Protein AF-A0A1Z4C2Z3-F1 (afdb_monomer_lite)

Foldseek 3Di:
DAAQCVQWDFDDLPPPVDPDGGRAIFRADDDPGLCVLLVVVVAAAAGTFHDDPLATAGEHRDQLLVLVVVLVVVLVVLVPDPDDPVVSVVSNVCSLCVVLVRLLRRLVSHLVSQCCCVVRHPPRDPCSNPPAHEYEHEHEPNDCVCVDPVSVVVSVVCLVCSQVSNVVVDDPVRHPGYDYYYNVVVSVVRD

Sequence (191 aa):
MRPLQDFLEAMDHEFADLPLRLEVLALKVDGEGIKKHCQLHALKSVDYIYPRGDGFPLVEFSDIARQQHRILNDIAGIKASNLAKALRTDLIKARHKAVNQELVAKYKDTLTIISRLNQHCADVPEDLLNGLHHYYVVVAPLHEEIAAPGRRIEIIRFLDNLESKIINSMPEQLFAGVSVVLIHAFAEQHL

pLDDT: mean 93.2, std 5.34, range [63.16, 98.56]

Radius of gyration: 18.09 Å; chains: 1; bounding box: 45×35×48 Å

Structure (mmCIF, N/CA/C/O backbone):
data_AF-A0A1Z4C2Z3-F1
#
_entry.id   AF-A0A1Z4C2Z3-F1
#
loop_
_atom_site.group_PDB
_atom_site.id
_atom_site.type_symbol
_atom_site.label_atom_id
_atom_site.label_alt_id
_atom_site.label_comp_id
_atom_site.label_asym_id
_atom_site.label_entity_id
_atom_site.label_seq_id
_atom_site.pdbx_PDB_ins_code
_atom_site.Cartn_x
_atom_site.Cartn_y
_atom_site.Cartn_z
_atom_site.occupancy
_atom_site.B_iso_or_equiv
_atom_site.auth_seq_id
_atom_site.auth_comp_id
_atom_site.auth_asym_id
_atom_site.auth_atom_id
_atom_site.pdbx_PDB_model_num
ATOM 1 N N . MET A 1 1 ? 11.119 -17.736 -19.818 1.00 81.12 1 MET A N 1
ATOM 2 C CA . MET A 1 1 ? 10.847 -16.635 -18.871 1.00 81.12 1 MET A CA 1
ATOM 3 C C . MET A 1 1 ? 10.349 -15.453 -19.676 1.00 81.12 1 MET A C 1
ATOM 5 O O . MET A 1 1 ? 10.831 -15.270 -20.788 1.00 81.12 1 MET A O 1
ATOM 9 N N . ARG A 1 2 ? 9.347 -14.733 -19.173 1.00 92.31 2 ARG A N 1
ATOM 10 C CA . ARG A 1 2 ? 8.798 -13.542 -19.838 1.00 92.31 2 ARG A CA 1
ATOM 11 C C . ARG A 1 2 ? 9.668 -12.328 -19.470 1.00 92.31 2 ARG A C 1
ATOM 13 O O . ARG A 1 2 ? 10.044 -12.255 -18.301 1.00 92.31 2 ARG A O 1
ATOM 20 N N . PRO A 1 3 ? 10.032 -11.424 -20.391 1.00 95.19 3 PRO A N 1
ATOM 21 C CA . PRO A 1 3 ? 10.724 -10.187 -20.025 1.00 95.19 3 PRO A CA 1
ATOM 22 C C . PRO A 1 3 ? 9.926 -9.377 -18.995 1.00 95.19 3 PRO A C 1
ATOM 24 O O . PRO A 1 3 ? 8.705 -9.268 -19.112 1.00 95.19 3 PRO A O 1
ATOM 27 N N . LEU A 1 4 ? 10.592 -8.799 -17.988 1.00 95.56 4 LEU A N 1
ATOM 28 C CA . LEU A 1 4 ? 9.914 -8.006 -16.949 1.00 95.56 4 LEU A CA 1
ATOM 29 C C . LEU A 1 4 ? 9.162 -6.796 -17.534 1.00 95.56 4 LEU A C 1
ATOM 31 O O . LEU A 1 4 ? 8.076 -6.453 -17.076 1.00 95.56 4 LEU A O 1
ATOM 35 N N . GLN A 1 5 ? 9.709 -6.192 -18.587 1.00 95.38 5 GLN A N 1
ATOM 36 C CA . GLN A 1 5 ? 9.107 -5.062 -19.301 1.00 95.38 5 GLN A CA 1
ATOM 37 C C . GLN A 1 5 ? 7.724 -5.361 -19.898 1.00 95.38 5 GLN A C 1
ATOM 39 O O . GLN A 1 5 ? 6.959 -4.437 -20.147 1.00 95.38 5 GLN A O 1
ATOM 44 N N . ASP A 1 6 ? 7.364 -6.630 -20.102 1.00 96.62 6 ASP A N 1
ATOM 45 C CA . ASP A 1 6 ? 6.056 -6.987 -20.654 1.00 96.62 6 ASP A CA 1
ATOM 46 C C . ASP A 1 6 ? 4.898 -6.713 -19.677 1.00 96.62 6 ASP A C 1
ATOM 48 O O . ASP A 1 6 ? 3.733 -6.853 -20.056 1.00 96.62 6 ASP A O 1
ATOM 52 N N . PHE A 1 7 ? 5.204 -6.394 -18.416 1.00 97.06 7 PHE A N 1
ATOM 53 C CA . PHE A 1 7 ? 4.237 -5.968 -17.402 1.00 97.06 7 PHE A CA 1
ATOM 54 C C . PHE A 1 7 ? 4.123 -4.443 -17.298 1.00 97.06 7 PHE A C 1
ATOM 56 O O . PHE A 1 7 ? 3.428 -3.953 -16.411 1.00 97.06 7 PHE A O 1
ATOM 63 N N . LEU A 1 8 ? 4.828 -3.696 -18.150 1.00 96.88 8 LEU A N 1
ATOM 64 C CA . LEU A 1 8 ? 4.800 -2.242 -18.153 1.00 96.88 8 LEU A CA 1
ATOM 65 C C . LEU A 1 8 ? 3.486 -1.733 -18.760 1.00 96.88 8 LEU A C 1
ATOM 67 O O . LEU A 1 8 ? 3.168 -2.023 -19.913 1.00 96.88 8 LEU A O 1
ATOM 71 N N . GLU A 1 9 ? 2.747 -0.938 -17.998 1.00 96.69 9 GLU A N 1
ATOM 72 C CA . GLU A 1 9 ? 1.522 -0.269 -18.440 1.00 96.69 9 GLU A CA 1
ATOM 73 C C . GLU A 1 9 ? 1.381 1.096 -17.762 1.00 96.69 9 GLU A C 1
ATOM 75 O O . GLU A 1 9 ? 2.095 1.401 -16.807 1.00 96.69 9 GLU A O 1
ATOM 80 N N . ALA A 1 10 ? 0.469 1.932 -18.257 1.00 95.38 10 ALA A N 1
ATOM 81 C CA . ALA A 1 10 ? 0.102 3.157 -17.555 1.00 95.38 10 ALA A CA 1
ATOM 82 C C . ALA A 1 10 ? -0.577 2.801 -16.224 1.00 95.38 10 ALA A C 1
ATOM 84 O O . ALA A 1 10 ? -1.439 1.921 -16.198 1.00 95.38 10 ALA A O 1
ATOM 85 N N . MET A 1 11 ? -0.195 3.475 -15.136 1.00 95.50 11 MET A N 1
ATOM 86 C CA . MET A 1 11 ? -0.794 3.226 -13.825 1.00 95.50 11 MET A CA 1
ATOM 87 C C . MET A 1 11 ? -2.305 3.497 -13.846 1.00 95.50 11 MET A C 1
ATOM 89 O O . MET A 1 11 ? -2.749 4.626 -14.059 1.00 95.50 11 MET A O 1
ATOM 93 N N . ASP A 1 12 ? -3.090 2.471 -13.541 1.00 93.62 12 ASP A N 1
ATOM 94 C CA . ASP A 1 12 ? -4.518 2.579 -13.251 1.00 93.62 12 ASP A CA 1
ATOM 95 C C . ASP A 1 12 ? -4.742 2.565 -11.736 1.00 93.62 12 ASP A C 1
ATOM 97 O O . ASP A 1 12 ? -4.344 1.618 -11.057 1.00 93.62 12 ASP A O 1
ATOM 101 N N . HIS A 1 13 ? -5.357 3.627 -11.215 1.00 90.81 13 HIS A N 1
ATOM 102 C CA . HIS A 1 13 ? -5.634 3.799 -9.789 1.00 90.81 13 HIS A CA 1
ATOM 103 C C . HIS A 1 13 ? -7.000 3.244 -9.355 1.00 90.81 13 HIS A C 1
ATOM 105 O O . HIS A 1 13 ? -7.338 3.338 -8.178 1.00 90.81 13 HIS A O 1
ATOM 111 N N . GLU A 1 14 ? -7.827 2.750 -10.284 1.00 87.31 14 GLU A N 1
ATOM 112 C CA . GLU A 1 14 ? -9.144 2.128 -10.039 1.00 87.31 14 GLU A CA 1
ATOM 113 C C . GLU A 1 14 ? -10.175 2.986 -9.260 1.00 87.31 14 GLU A C 1
ATOM 115 O O . GLU A 1 14 ? -11.252 2.520 -8.875 1.00 87.31 14 GLU A O 1
ATOM 120 N N . PHE A 1 15 ? -9.903 4.276 -9.034 1.00 90.12 15 PHE A N 1
ATOM 121 C CA . PHE A 1 15 ? -10.831 5.186 -8.348 1.00 90.12 15 PHE A CA 1
ATOM 122 C C . PHE A 1 15 ? -11.931 5.628 -9.318 1.00 90.12 15 PHE A C 1
ATOM 124 O O . PHE A 1 15 ? -11.784 6.624 -10.020 1.00 90.12 15 PHE A O 1
ATOM 131 N N . ALA A 1 16 ? -13.043 4.888 -9.332 1.00 80.69 16 ALA A N 1
ATOM 132 C CA . ALA A 1 16 ? -14.145 5.052 -10.288 1.00 80.69 16 ALA A CA 1
ATOM 133 C C . ALA A 1 16 ? -14.683 6.493 -10.431 1.00 80.69 16 ALA A C 1
ATOM 135 O O . ALA A 1 16 ? -15.076 6.893 -11.524 1.00 80.69 16 ALA A O 1
ATOM 136 N N . ASP A 1 17 ? -14.680 7.272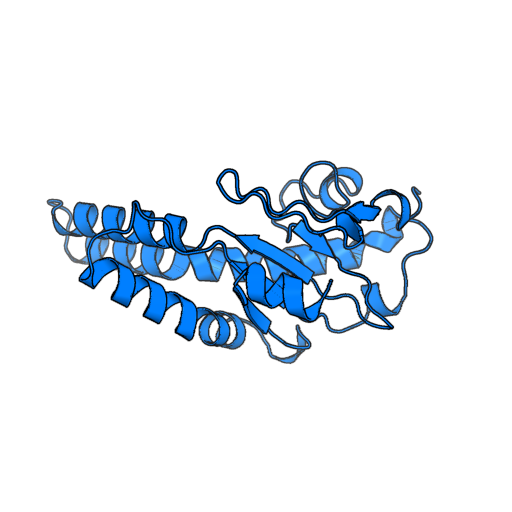 -9.345 1.00 83.12 17 ASP A N 1
ATOM 137 C CA . ASP A 1 17 ? -15.259 8.622 -9.295 1.00 83.12 17 ASP A CA 1
ATOM 138 C C . ASP A 1 17 ? -14.245 9.740 -9.617 1.00 83.12 17 ASP A C 1
ATOM 140 O O . ASP A 1 17 ? -14.558 10.925 -9.486 1.00 83.12 17 ASP A O 1
ATOM 144 N N . LEU A 1 18 ? -13.017 9.390 -10.012 1.00 85.62 18 LEU A N 1
ATOM 145 C CA . LEU A 1 18 ? -11.950 10.350 -10.274 1.00 85.62 18 LEU A CA 1
ATOM 146 C C . LEU A 1 18 ? -11.520 10.296 -11.751 1.00 85.62 18 LEU A C 1
ATOM 148 O O . LEU A 1 18 ? -10.916 9.314 -12.167 1.00 85.62 18 LEU A O 1
ATOM 152 N N . PRO A 1 19 ? -11.750 11.359 -12.547 1.00 84.81 19 PRO A N 1
ATOM 153 C CA . PRO A 1 19 ? -11.400 11.384 -13.971 1.00 84.81 19 PRO A CA 1
ATOM 154 C C . PRO A 1 19 ? -9.907 11.649 -14.247 1.00 84.81 19 PRO A C 1
ATOM 156 O O . PRO A 1 19 ? -9.532 11.935 -15.384 1.00 84.81 19 PRO A O 1
ATOM 159 N N . LEU A 1 20 ? -9.057 11.599 -13.219 1.00 87.88 20 LEU A N 1
ATOM 160 C CA . LEU A 1 20 ? -7.611 11.730 -13.360 1.00 87.88 20 LEU A CA 1
ATOM 161 C C . LEU A 1 20 ? -7.064 10.485 -14.065 1.00 87.88 20 LEU A C 1
ATOM 163 O O . LEU A 1 20 ? -7.534 9.381 -13.833 1.00 87.88 20 LEU A O 1
ATOM 167 N N . ARG A 1 21 ? -6.068 10.647 -14.932 1.00 87.31 21 ARG A N 1
ATOM 168 C CA . ARG A 1 21 ? -5.338 9.523 -15.523 1.00 87.31 21 ARG A CA 1
ATOM 169 C C . ARG A 1 21 ? -3.860 9.738 -15.297 1.00 87.31 21 ARG A C 1
ATOM 171 O O . ARG A 1 21 ? -3.363 10.841 -15.505 1.00 87.31 21 ARG A O 1
ATOM 178 N N . LEU A 1 22 ? -3.178 8.687 -14.863 1.00 88.75 22 LEU A N 1
ATOM 179 C CA . LEU A 1 22 ? -1.734 8.700 -14.714 1.00 88.75 22 LEU A CA 1
ATOM 180 C C . LEU A 1 22 ? -1.140 8.098 -15.987 1.00 88.75 22 LEU A C 1
ATOM 182 O O . LEU A 1 22 ? -1.289 6.911 -16.246 1.00 88.75 22 LEU A O 1
ATOM 186 N N . GLU A 1 23 ? -0.476 8.918 -16.798 1.00 87.81 23 GLU A N 1
ATOM 187 C CA . GLU A 1 23 ? 0.212 8.445 -18.012 1.00 87.81 23 GLU A CA 1
ATOM 188 C C . GLU A 1 23 ? 1.596 7.842 -17.705 1.00 87.81 23 GLU A C 1
ATOM 190 O O . GLU A 1 23 ? 2.298 7.373 -18.600 1.00 87.81 23 GLU A O 1
ATOM 195 N N . VAL A 1 24 ? 1.984 7.823 -16.426 1.00 91.44 24 VAL A N 1
ATOM 196 C CA . VAL A 1 24 ? 3.233 7.225 -15.952 1.00 91.44 24 VAL A CA 1
ATOM 197 C C . VAL A 1 24 ? 3.199 5.714 -16.145 1.00 91.44 24 VAL A C 1
ATOM 199 O O . VAL A 1 24 ? 2.298 5.033 -15.650 1.00 91.44 24 VAL A O 1
ATOM 202 N N . LEU A 1 25 ? 4.222 5.190 -16.817 1.00 95.25 25 LEU A N 1
ATOM 203 C CA . LEU A 1 25 ? 4.406 3.758 -17.007 1.00 95.25 25 LEU A CA 1
ATOM 204 C C . LEU A 1 25 ? 5.022 3.100 -15.768 1.00 95.25 25 LEU A C 1
ATOM 206 O O . LEU A 1 25 ? 6.024 3.573 -15.228 1.00 95.25 25 LEU A O 1
ATOM 210 N N . ALA A 1 26 ? 4.456 1.973 -15.353 1.00 97.31 26 ALA A N 1
ATOM 211 C CA . ALA A 1 26 ? 4.941 1.171 -14.241 1.00 97.31 26 ALA A CA 1
ATOM 212 C C . ALA A 1 26 ? 4.648 -0.316 -14.448 1.00 97.31 26 ALA A C 1
ATOM 214 O O . ALA A 1 26 ? 3.814 -0.704 -15.262 1.00 97.31 26 ALA A O 1
ATOM 215 N N . LEU A 1 27 ? 5.377 -1.165 -13.731 1.00 97.94 27 LEU A N 1
ATOM 216 C CA . LEU A 1 27 ? 5.233 -2.611 -13.814 1.00 97.94 27 LEU A CA 1
ATOM 217 C C . LEU A 1 27 ? 4.032 -3.042 -12.971 1.00 97.94 27 LEU A C 1
ATOM 219 O O . LEU A 1 27 ? 4.076 -2.928 -11.743 1.00 97.94 27 LEU A O 1
ATOM 223 N N . LYS A 1 28 ? 2.980 -3.555 -13.611 1.00 98.19 28 LYS A N 1
ATOM 224 C CA . LYS A 1 28 ? 1.790 -4.060 -12.921 1.00 98.19 28 LYS A CA 1
ATOM 225 C C . LYS A 1 28 ? 2.139 -5.284 -12.079 1.00 98.19 28 LYS A C 1
ATOM 227 O O . LYS A 1 28 ? 2.636 -6.292 -12.593 1.00 98.19 28 LYS A O 1
ATOM 232 N N . VAL A 1 29 ? 1.843 -5.228 -10.786 1.00 97.94 29 VAL A N 1
ATOM 233 C CA . VAL A 1 29 ? 2.079 -6.329 -9.848 1.00 97.94 29 VAL A CA 1
ATOM 234 C C . VAL A 1 29 ? 0.803 -7.127 -9.600 1.00 97.94 29 VAL A C 1
ATOM 236 O O . VAL A 1 29 ? 0.846 -8.356 -9.716 1.00 97.94 29 VAL A O 1
ATOM 239 N N . ASP A 1 30 ? -0.315 -6.464 -9.288 1.00 95.94 30 ASP A N 1
ATOM 240 C CA . ASP A 1 30 ? -1.603 -7.120 -9.016 1.00 95.94 30 ASP A CA 1
ATOM 241 C C . ASP A 1 30 ? -2.446 -7.368 -10.289 1.00 95.94 30 ASP A C 1
ATOM 243 O O . ASP A 1 30 ? -2.070 -6.999 -11.403 1.00 95.94 30 ASP A O 1
ATOM 247 N N . GLY A 1 31 ? -3.582 -8.055 -10.150 1.00 92.56 31 GLY A N 1
ATOM 248 C CA . GLY A 1 31 ? -4.494 -8.393 -11.241 1.00 92.56 31 GLY A CA 1
ATOM 249 C C . GLY A 1 31 ? -3.841 -9.317 -12.269 1.00 92.56 31 GLY A C 1
ATOM 250 O O . GLY A 1 31 ? -3.310 -10.377 -11.931 1.00 92.56 31 GLY A O 1
ATOM 251 N N . GLU A 1 32 ? -3.851 -8.903 -13.536 1.00 93.81 32 GLU A N 1
ATOM 252 C CA . GLU A 1 32 ? -3.152 -9.580 -14.640 1.00 93.81 32 GLU A CA 1
ATOM 253 C C . GLU A 1 32 ? -1.639 -9.260 -14.688 1.00 93.81 32 GLU A C 1
ATOM 255 O O . GLU A 1 32 ? -1.011 -9.320 -15.744 1.00 93.81 32 GLU A O 1
ATOM 260 N N . GLY A 1 33 ? -1.049 -8.904 -13.543 1.00 96.25 33 GLY A N 1
ATOM 261 C CA . GLY A 1 33 ? 0.348 -8.501 -13.403 1.00 96.25 33 GLY A CA 1
ATOM 262 C C . GLY A 1 33 ? 1.320 -9.621 -13.015 1.00 96.25 33 GLY A C 1
ATOM 263 O O . GLY A 1 33 ? 1.040 -10.825 -13.101 1.00 96.25 33 GLY A O 1
ATOM 264 N N . ILE A 1 34 ? 2.493 -9.195 -12.542 1.00 97.38 34 ILE A N 1
ATOM 265 C CA . ILE A 1 34 ? 3.620 -10.043 -12.127 1.00 97.38 34 ILE A CA 1
ATOM 266 C C . ILE A 1 34 ? 3.189 -11.143 -11.152 1.00 97.38 34 ILE A C 1
ATOM 268 O O . ILE A 1 34 ? 3.562 -12.304 -11.329 1.00 97.38 34 ILE A O 1
ATOM 272 N N . LYS A 1 35 ? 2.385 -10.814 -10.131 1.00 97.00 35 LYS A N 1
ATOM 273 C CA . LYS A 1 35 ? 1.974 -11.770 -9.089 1.00 97.00 35 LYS A CA 1
ATOM 274 C C . LYS A 1 35 ? 1.277 -12.992 -9.685 1.00 97.00 35 LYS A C 1
ATOM 276 O O . LYS A 1 35 ? 1.533 -14.122 -9.259 1.00 97.00 35 LYS A O 1
ATOM 281 N N . LYS A 1 36 ? 0.408 -12.770 -10.677 1.00 96.69 36 LYS A N 1
ATOM 282 C CA . LYS A 1 36 ? -0.325 -13.833 -11.370 1.00 96.69 36 LYS A CA 1
ATOM 283 C C . LYS A 1 36 ? 0.615 -14.684 -12.219 1.00 96.69 36 LYS A C 1
ATOM 285 O O . LYS A 1 36 ? 0.542 -15.908 -12.148 1.00 96.69 36 LYS A O 1
ATOM 290 N N . HIS A 1 37 ? 1.518 -14.050 -12.968 1.00 96.50 37 HIS A N 1
ATOM 291 C CA . HIS A 1 37 ? 2.522 -14.743 -13.786 1.00 96.50 37 HIS A CA 1
ATOM 292 C C . HIS A 1 37 ? 3.455 -15.630 -12.949 1.00 96.50 37 HIS A C 1
ATOM 294 O O . HIS A 1 37 ? 3.738 -16.765 -13.328 1.00 96.50 37 HIS A O 1
ATOM 300 N N . CYS A 1 38 ? 3.870 -15.152 -11.776 1.00 95.56 38 CYS A N 1
ATOM 301 C CA . CYS A 1 38 ? 4.696 -15.904 -10.830 1.00 95.56 38 CYS A CA 1
ATOM 302 C C . CYS A 1 38 ? 3.918 -16.962 -10.022 1.00 95.56 38 CYS A C 1
ATOM 304 O O . CYS A 1 38 ? 4.514 -17.634 -9.186 1.00 95.56 38 CYS A O 1
ATOM 306 N N . GLN A 1 39 ? 2.606 -17.123 -10.240 1.00 95.88 39 GLN A N 1
ATOM 307 C CA . GLN A 1 39 ? 1.744 -18.068 -9.511 1.00 95.88 39 GLN A CA 1
ATOM 308 C C . GLN A 1 39 ? 1.701 -17.825 -7.988 1.00 95.88 39 GLN A C 1
ATOM 310 O O . GLN A 1 39 ? 1.559 -18.751 -7.189 1.00 95.88 39 GLN A O 1
ATOM 315 N N . LEU A 1 40 ? 1.793 -16.561 -7.562 1.00 95.88 40 LEU A N 1
ATOM 316 C CA . LEU A 1 40 ? 1.847 -16.155 -6.150 1.00 95.88 40 LEU A CA 1
ATOM 317 C C . LEU A 1 40 ? 0.492 -15.644 -5.633 1.00 95.88 40 LEU A C 1
ATOM 319 O O . LEU A 1 40 ? 0.425 -14.700 -4.853 1.00 95.88 40 LEU A O 1
ATOM 323 N N . HIS A 1 41 ? -0.610 -16.273 -6.052 1.00 92.25 41 HIS A N 1
ATOM 324 C CA . HIS A 1 41 ? -1.980 -15.788 -5.805 1.00 92.25 41 HIS A CA 1
ATOM 325 C C . HIS A 1 41 ? -2.373 -15.674 -4.323 1.00 92.25 41 HIS A C 1
ATOM 327 O O . HIS A 1 41 ? -3.302 -14.943 -3.994 1.00 92.25 41 HIS A O 1
ATOM 333 N N . ALA A 1 42 ? -1.699 -16.407 -3.432 1.00 94.81 42 ALA A N 1
ATOM 334 C CA . ALA A 1 42 ? -1.961 -16.356 -1.993 1.00 94.81 42 ALA A CA 1
ATOM 335 C C . ALA A 1 42 ? -1.385 -15.101 -1.314 1.00 94.81 42 ALA A C 1
ATOM 337 O O . ALA A 1 42 ? -1.754 -14.802 -0.180 1.00 94.81 42 ALA A O 1
ATOM 338 N N . LEU A 1 43 ? -0.470 -14.397 -1.986 1.00 96.75 43 LEU A N 1
ATOM 339 C CA . LEU A 1 43 ? 0.182 -13.204 -1.468 1.00 96.75 43 LEU A CA 1
ATOM 340 C C . LEU A 1 43 ? -0.656 -11.956 -1.750 1.00 96.75 43 LEU A C 1
ATOM 342 O O . LEU A 1 43 ? -1.292 -11.826 -2.803 1.00 96.75 43 LEU A O 1
ATOM 346 N N . LYS A 1 44 ? -0.625 -11.002 -0.820 1.00 96.88 44 LYS A N 1
ATOM 347 C CA . LYS A 1 44 ? -1.057 -9.640 -1.127 1.00 96.88 44 LYS A CA 1
ATOM 348 C C . LYS A 1 44 ? 0.022 -8.941 -1.958 1.00 96.88 44 LYS A C 1
ATOM 350 O O . LYS A 1 44 ? 1.171 -9.367 -1.996 1.00 96.88 44 LYS A O 1
ATOM 355 N N . SER A 1 45 ? -0.337 -7.869 -2.645 1.00 97.75 45 SER A N 1
ATOM 356 C CA . SER A 1 45 ? 0.641 -7.054 -3.362 1.00 97.75 45 SER A CA 1
ATOM 357 C C . SER A 1 45 ? 0.208 -5.604 -3.395 1.00 97.75 45 SER A C 1
ATOM 359 O O . SER A 1 45 ? -0.975 -5.310 -3.223 1.00 97.75 45 SER A O 1
ATOM 361 N N . VAL A 1 46 ? 1.182 -4.732 -3.614 1.00 98.38 46 VAL A N 1
ATOM 362 C CA . VAL A 1 46 ? 0.931 -3.403 -4.170 1.00 98.38 46 VAL A CA 1
ATOM 363 C C . VAL A 1 46 ? 0.411 -3.528 -5.604 1.00 98.38 46 VAL A C 1
ATOM 365 O O . VAL A 1 46 ? 0.499 -4.607 -6.204 1.00 98.38 46 VAL A O 1
ATOM 368 N N . ASP A 1 47 ? -0.079 -2.432 -6.165 1.00 98.19 47 ASP A N 1
ATOM 369 C CA . ASP A 1 47 ? -0.576 -2.416 -7.539 1.00 98.19 47 ASP A CA 1
ATOM 370 C C . ASP A 1 47 ? 0.570 -2.347 -8.551 1.00 98.19 47 ASP A C 1
ATOM 372 O O . ASP A 1 47 ? 0.558 -3.092 -9.534 1.00 98.19 47 ASP A O 1
ATOM 376 N N . TYR A 1 48 ? 1.598 -1.526 -8.284 1.00 98.56 48 TYR A N 1
ATOM 377 C CA . TYR A 1 48 ? 2.703 -1.290 -9.219 1.00 98.56 48 TYR A CA 1
ATOM 378 C C . TYR A 1 48 ? 4.088 -1.232 -8.563 1.00 98.56 48 TYR A C 1
ATOM 380 O O . TYR A 1 48 ? 4.255 -0.806 -7.420 1.00 98.56 48 TYR A O 1
ATOM 388 N N . ILE A 1 49 ? 5.108 -1.587 -9.347 1.00 98.25 49 ILE A N 1
ATOM 389 C CA . ILE A 1 49 ? 6.502 -1.174 -9.142 1.00 98.25 49 ILE A CA 1
ATOM 390 C C . ILE A 1 49 ? 6.793 -0.078 -10.166 1.00 98.25 49 ILE A C 1
ATOM 392 O O . ILE A 1 49 ? 6.640 -0.311 -11.362 1.00 98.25 49 ILE A O 1
ATOM 396 N N . TYR A 1 50 ? 7.216 1.101 -9.720 1.00 96.5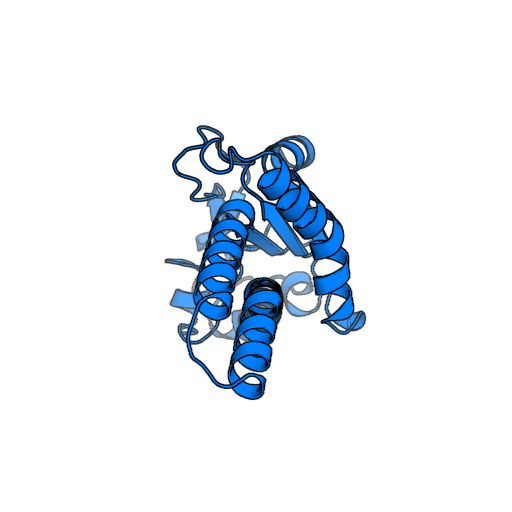0 50 TYR A N 1
ATOM 397 C CA . TYR A 1 50 ? 7.469 2.266 -10.566 1.00 96.50 50 TYR A CA 1
ATOM 398 C C . TYR A 1 50 ? 8.974 2.441 -10.817 1.00 96.50 50 TYR A C 1
ATOM 400 O O . TYR A 1 50 ? 9.667 2.902 -9.916 1.00 96.50 50 TYR A O 1
ATOM 408 N N . PRO A 1 51 ? 9.515 2.107 -12.002 1.00 93.94 51 PRO A N 1
ATOM 409 C CA . PRO A 1 51 ? 10.915 2.386 -12.315 1.00 93.94 51 PRO A CA 1
ATOM 410 C C . PRO A 1 51 ? 11.116 3.900 -12.485 1.00 93.94 51 PRO A C 1
ATOM 412 O O . PRO A 1 51 ? 10.563 4.499 -13.408 1.00 93.94 51 PRO A O 1
ATOM 415 N N . ARG A 1 52 ? 11.897 4.534 -11.603 1.00 87.88 52 ARG A N 1
ATOM 416 C CA . ARG A 1 52 ? 12.177 5.979 -11.645 1.00 87.88 52 ARG A CA 1
ATOM 417 C C . ARG A 1 52 ? 13.651 6.252 -11.364 1.00 87.88 52 ARG A C 1
ATOM 419 O O . ARG A 1 52 ? 14.098 6.142 -10.223 1.00 87.88 52 ARG A O 1
ATOM 426 N N . GLY A 1 53 ? 14.380 6.685 -12.395 1.00 84.31 53 GLY A N 1
ATOM 427 C CA . GLY A 1 53 ? 15.839 6.790 -12.316 1.00 84.31 53 GLY A CA 1
ATOM 428 C C . GLY A 1 53 ? 16.426 5.422 -11.972 1.00 84.31 53 GLY A C 1
ATOM 429 O O . GLY A 1 53 ? 16.055 4.434 -12.598 1.00 84.31 53 GLY A O 1
ATOM 430 N N . ASP A 1 54 ? 17.246 5.371 -10.925 1.00 77.75 54 ASP A N 1
ATOM 431 C CA . ASP A 1 54 ? 17.855 4.128 -10.428 1.00 77.75 54 ASP A CA 1
ATOM 432 C C . ASP A 1 54 ? 17.000 3.426 -9.348 1.00 77.75 54 ASP A C 1
ATOM 434 O O . ASP A 1 54 ? 17.419 2.447 -8.737 1.00 77.75 54 ASP A O 1
ATOM 438 N N . GLY A 1 55 ? 15.800 3.943 -9.060 1.00 92.38 55 GLY A N 1
ATOM 439 C CA . GLY A 1 55 ? 14.924 3.438 -8.006 1.00 92.38 55 GLY A CA 1
ATOM 440 C C . GLY A 1 55 ? 13.720 2.653 -8.522 1.00 92.38 55 GLY A C 1
ATOM 441 O O . GLY A 1 55 ? 13.210 2.890 -9.616 1.00 92.38 55 GLY A O 1
ATOM 442 N N . PHE A 1 56 ? 13.196 1.782 -7.656 1.00 97.00 56 PHE A N 1
ATOM 443 C CA . PHE A 1 56 ? 11.961 1.027 -7.888 1.00 97.00 56 PHE A CA 1
ATOM 444 C C . PHE A 1 56 ? 10.936 1.237 -6.760 1.00 97.00 56 PHE A C 1
ATOM 446 O O . PHE A 1 56 ? 10.699 0.308 -5.982 1.00 97.00 56 PHE A O 1
ATOM 453 N N . PRO A 1 57 ? 10.358 2.443 -6.590 1.00 97.25 57 PRO A N 1
ATOM 454 C CA . PRO A 1 57 ? 9.254 2.643 -5.660 1.00 97.25 57 PRO A CA 1
ATOM 455 C C . PRO A 1 57 ? 8.100 1.651 -5.844 1.00 97.25 57 PRO A C 1
ATOM 457 O O . PRO A 1 57 ? 7.730 1.303 -6.964 1.00 97.25 57 PRO A O 1
ATOM 460 N N . LEU A 1 58 ? 7.496 1.237 -4.733 1.00 98.38 58 LEU A N 1
ATOM 461 C CA . LEU A 1 58 ? 6.287 0.416 -4.706 1.00 98.38 58 LEU A CA 1
ATOM 462 C C . LEU A 1 58 ? 5.083 1.336 -4.538 1.00 98.38 58 LEU A C 1
ATOM 464 O O . LEU A 1 58 ? 5.089 2.180 -3.642 1.00 98.38 58 LEU A O 1
ATOM 468 N N . VAL A 1 59 ? 4.064 1.180 -5.376 1.00 98.25 59 VAL A N 1
ATOM 469 C CA . VAL A 1 59 ? 2.903 2.076 -5.419 1.00 98.25 59 VAL A CA 1
ATOM 470 C C . VAL A 1 59 ? 1.626 1.279 -5.194 1.00 98.25 59 VAL A C 1
ATOM 472 O O . VAL A 1 59 ? 1.332 0.334 -5.922 1.00 98.25 59 VAL A O 1
ATOM 475 N N . GLU A 1 60 ? 0.879 1.685 -4.174 1.00 98.06 60 GLU A N 1
ATOM 476 C CA . GLU A 1 60 ? -0.419 1.143 -3.785 1.00 98.06 60 GLU A CA 1
ATOM 477 C C . GLU A 1 60 ? -1.470 2.251 -3.863 1.00 98.06 60 GLU A C 1
ATOM 479 O O . GLU A 1 60 ? -1.371 3.249 -3.147 1.00 98.06 60 GLU A O 1
ATOM 484 N N . PHE A 1 61 ? -2.492 2.065 -4.688 1.00 97.00 61 PHE A N 1
ATOM 485 C CA . PHE A 1 61 ? -3.674 2.907 -4.749 1.00 97.00 61 PHE A CA 1
ATOM 486 C C . PHE A 1 61 ? -4.740 2.350 -3.814 1.00 97.00 61 PHE A C 1
ATOM 488 O O . PHE A 1 61 ? -5.208 1.226 -3.954 1.00 97.00 61 PHE A O 1
ATOM 495 N N . SER A 1 62 ? -5.168 3.152 -2.841 1.00 94.88 62 SER A N 1
ATOM 496 C CA . SER A 1 62 ? -6.167 2.696 -1.880 1.00 94.88 62 SER A CA 1
ATOM 497 C C . SER A 1 62 ? -7.162 3.787 -1.513 1.00 94.88 62 SER A C 1
ATOM 499 O O . SER A 1 62 ? -6.812 4.893 -1.098 1.00 94.88 62 SER A O 1
ATOM 501 N N . ASP A 1 63 ? -8.446 3.433 -1.553 1.00 92.88 63 ASP A N 1
ATOM 502 C CA . ASP A 1 63 ? -9.536 4.261 -1.040 1.00 92.88 63 ASP A CA 1
ATOM 503 C C . ASP A 1 63 ? -9.657 4.131 0.490 1.00 92.88 63 ASP A C 1
ATOM 505 O O . ASP A 1 63 ? -10.616 3.596 1.066 1.00 92.88 63 ASP A O 1
ATOM 509 N N . ILE A 1 64 ? -8.611 4.606 1.167 1.00 93.56 64 ILE A N 1
ATOM 510 C CA . ILE A 1 64 ? -8.461 4.500 2.619 1.00 93.56 64 ILE A CA 1
ATOM 511 C C . ILE A 1 64 ? -9.560 5.273 3.341 1.00 93.56 64 ILE A C 1
ATOM 513 O O . ILE A 1 64 ? -10.044 4.829 4.383 1.00 93.56 64 ILE A O 1
ATOM 517 N N . ALA A 1 65 ? -9.993 6.407 2.790 1.00 91.31 65 ALA A N 1
ATOM 518 C CA . ALA A 1 65 ? -11.050 7.213 3.381 1.00 91.31 65 ALA A CA 1
ATOM 519 C C . ALA A 1 65 ? -12.369 6.431 3.465 1.00 91.31 65 ALA A C 1
ATOM 521 O O . ALA A 1 65 ? -12.967 6.345 4.545 1.00 91.31 65 ALA A O 1
ATOM 522 N N . ARG A 1 66 ? -12.793 5.792 2.367 1.00 91.00 66 ARG A N 1
ATOM 523 C CA . ARG A 1 66 ? -14.007 4.964 2.340 1.00 91.00 66 ARG A CA 1
ATOM 524 C C . ARG A 1 66 ? -13.848 3.695 3.176 1.00 91.00 66 ARG A C 1
ATOM 526 O O . ARG A 1 66 ? -14.783 3.282 3.867 1.00 91.00 66 ARG A O 1
ATOM 533 N N . GLN A 1 67 ? -12.671 3.065 3.172 1.00 92.94 67 GLN A N 1
ATOM 534 C CA . GLN A 1 67 ? -12.388 1.908 4.032 1.00 92.94 67 GLN A CA 1
ATOM 535 C C . GLN A 1 67 ? -12.486 2.271 5.523 1.00 92.94 67 GLN A C 1
ATOM 537 O O . GLN A 1 67 ? -13.193 1.601 6.278 1.00 92.94 67 GLN A O 1
ATOM 542 N N . GLN A 1 68 ? -11.854 3.369 5.940 1.00 93.56 68 GLN A N 1
ATOM 543 C CA . GLN A 1 68 ? -11.890 3.849 7.319 1.00 93.56 68 GLN A CA 1
ATOM 544 C C . GLN A 1 68 ? -13.298 4.298 7.720 1.00 93.56 68 GLN A C 1
ATOM 546 O O . GLN A 1 68 ? -13.743 4.030 8.839 1.00 93.56 68 GLN A O 1
ATOM 551 N N . HIS A 1 69 ? -14.045 4.917 6.802 1.00 92.06 69 HIS A N 1
ATOM 552 C CA . HIS A 1 69 ? -15.449 5.233 7.026 1.00 92.06 69 HIS A CA 1
ATOM 553 C C . HIS A 1 69 ? -16.273 3.969 7.318 1.00 92.06 69 HIS A C 1
ATOM 555 O O . HIS A 1 69 ? -17.029 3.961 8.288 1.00 92.06 69 HIS A O 1
ATOM 561 N N . ARG A 1 70 ? -16.102 2.885 6.555 1.00 92.69 70 ARG A N 1
ATOM 562 C CA . ARG A 1 70 ? -16.786 1.605 6.819 1.00 92.69 70 ARG A CA 1
ATOM 563 C C . ARG A 1 70 ? -16.389 1.007 8.170 1.00 92.69 70 ARG A C 1
ATOM 565 O O . ARG A 1 70 ? -17.261 0.679 8.969 1.00 92.69 70 ARG A O 1
ATOM 572 N N . ILE A 1 71 ? -15.094 0.974 8.481 1.00 94.25 71 ILE A N 1
ATOM 573 C CA . ILE A 1 71 ? -14.565 0.467 9.761 1.00 94.25 71 ILE A CA 1
ATOM 574 C C . ILE A 1 71 ? -15.194 1.177 10.961 1.00 94.25 71 ILE A C 1
ATOM 576 O O . ILE A 1 71 ? -15.578 0.546 11.946 1.00 94.25 71 ILE A O 1
ATOM 580 N N . LEU A 1 72 ? -15.315 2.498 10.893 1.00 92.75 72 LEU A N 1
ATOM 581 C CA . LEU A 1 72 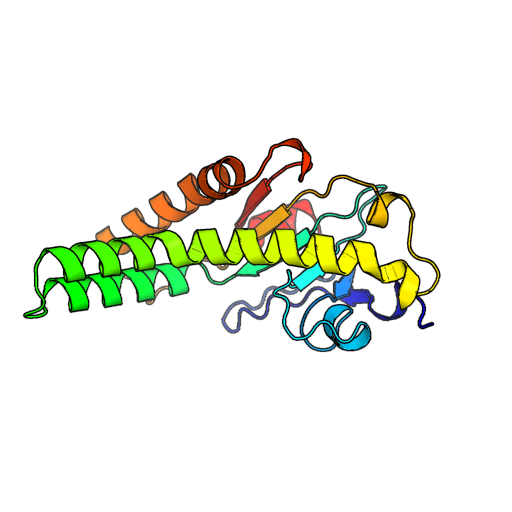? -15.899 3.277 11.975 1.00 92.75 72 LEU A CA 1
ATOM 582 C C . LEU A 1 72 ? -17.422 3.044 12.115 1.00 92.75 72 LEU A C 1
ATOM 584 O O . LEU A 1 72 ? -17.944 3.143 13.228 1.00 92.75 72 LEU A O 1
ATOM 588 N N . ASN A 1 73 ? -18.133 2.690 11.035 1.00 92.88 73 ASN A N 1
ATOM 589 C CA . ASN A 1 73 ? -19.536 2.255 11.102 1.00 92.88 73 ASN A CA 1
ATOM 590 C C . ASN A 1 73 ? -19.651 0.874 11.759 1.00 92.88 73 ASN A C 1
ATOM 592 O O . ASN A 1 73 ? -20.463 0.699 12.668 1.00 92.88 73 ASN A O 1
ATOM 596 N N . ASP A 1 74 ? -18.781 -0.069 11.393 1.00 94.69 74 ASP A N 1
ATOM 597 C CA . ASP A 1 74 ? -18.724 -1.392 12.026 1.00 94.69 74 ASP A CA 1
ATOM 598 C C . ASP A 1 74 ? -18.454 -1.281 13.531 1.00 94.69 74 ASP A C 1
ATOM 600 O O . ASP A 1 74 ? -19.099 -1.9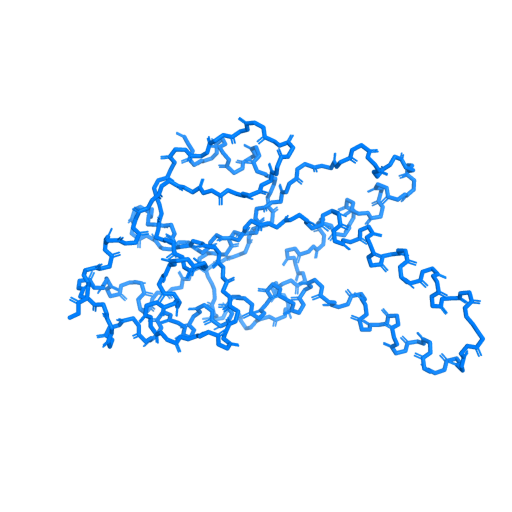44 14.343 1.00 94.69 74 ASP A O 1
ATOM 604 N N . ILE A 1 75 ? -17.527 -0.404 13.929 1.00 94.50 75 ILE A N 1
ATOM 605 C CA . ILE A 1 75 ? -17.223 -0.130 15.338 1.00 94.50 75 ILE A CA 1
ATOM 606 C C . ILE A 1 75 ? -18.448 0.427 16.067 1.00 94.50 75 ILE A C 1
ATOM 608 O O . ILE A 1 75 ? -18.699 0.033 17.207 1.00 94.50 75 ILE A O 1
ATOM 612 N N . ALA A 1 76 ? -19.214 1.326 15.443 1.00 93.69 76 ALA A N 1
ATOM 613 C CA . ALA A 1 76 ? -20.449 1.842 16.029 1.00 93.69 76 ALA A CA 1
ATOM 614 C C . ALA A 1 76 ? -21.479 0.717 16.243 1.00 93.69 76 ALA A C 1
ATOM 616 O O . ALA A 1 76 ? -22.043 0.611 17.334 1.00 93.69 76 ALA A O 1
ATOM 617 N N . GLY A 1 77 ? -21.641 -0.181 15.266 1.00 95.00 77 GLY A N 1
ATOM 618 C CA . GLY A 1 77 ? -22.495 -1.367 15.392 1.00 95.00 77 GLY A CA 1
ATOM 619 C C . GLY A 1 77 ? -22.040 -2.316 16.507 1.00 95.00 77 GLY A C 1
ATOM 620 O O . GLY A 1 77 ? -22.835 -2.723 17.353 1.00 95.00 77 GLY A O 1
ATOM 621 N N . ILE A 1 78 ? -20.737 -2.602 16.588 1.00 95.06 78 ILE A N 1
ATOM 622 C CA . ILE A 1 78 ? -20.146 -3.422 17.657 1.00 95.06 78 ILE A CA 1
ATOM 623 C C . ILE A 1 78 ? -20.383 -2.783 19.035 1.00 95.06 78 ILE A C 1
ATOM 625 O O . ILE A 1 78 ? -20.705 -3.486 19.997 1.00 95.06 78 ILE A O 1
ATOM 629 N N . LYS A 1 79 ? -20.265 -1.455 19.150 1.00 93.62 79 LYS A N 1
ATOM 630 C CA . LYS A 1 79 ? -20.532 -0.721 20.398 1.00 93.62 79 LYS A CA 1
ATOM 631 C C . LYS A 1 79 ? -21.991 -0.819 20.843 1.00 93.62 79 LYS A C 1
ATOM 633 O O . LYS A 1 79 ? -22.222 -0.940 22.042 1.00 93.62 79 LYS A O 1
ATOM 638 N N . ALA A 1 80 ? -22.930 -0.807 19.899 1.00 95.38 80 ALA A N 1
ATOM 639 C CA . ALA A 1 80 ? -24.363 -0.927 20.161 1.00 95.38 80 ALA A CA 1
ATOM 640 C C . ALA A 1 80 ? -24.833 -2.373 20.423 1.00 95.38 80 ALA A C 1
ATOM 642 O O . ALA A 1 80 ? -25.966 -2.585 20.845 1.00 95.38 80 ALA A O 1
ATOM 643 N N . SER A 1 81 ? -23.986 -3.374 20.173 1.00 95.38 81 SER A N 1
ATOM 644 C CA . SER A 1 81 ? -24.334 -4.786 20.354 1.00 95.38 81 SER A CA 1
ATOM 645 C C . SER A 1 81 ? -24.373 -5.229 21.825 1.00 95.38 81 SER A C 1
ATOM 647 O O . SER A 1 81 ? -23.669 -4.693 22.685 1.00 95.38 81 SER A O 1
ATOM 649 N N . ASN A 1 82 ? -25.113 -6.311 22.088 1.00 95.81 82 ASN A N 1
ATOM 650 C CA . ASN A 1 82 ? -25.196 -6.967 23.401 1.00 95.81 82 ASN A CA 1
ATOM 651 C C . ASN A 1 82 ? -24.027 -7.935 23.684 1.00 95.81 82 ASN A C 1
ATOM 653 O O . ASN A 1 82 ? -24.151 -8.849 24.498 1.00 95.81 82 ASN A O 1
ATOM 657 N N . LEU A 1 83 ? -22.887 -7.770 23.006 1.00 95.12 83 LEU A N 1
ATOM 658 C CA . LEU A 1 83 ? -21.711 -8.612 23.220 1.00 95.12 83 LEU A CA 1
ATOM 659 C C . LEU A 1 83 ? -21.052 -8.343 24.580 1.00 95.12 83 LEU A C 1
ATOM 661 O O . LEU A 1 83 ? -21.065 -7.225 25.108 1.00 95.12 83 LEU A O 1
ATOM 665 N N . ALA A 1 84 ? -20.386 -9.370 25.112 1.00 96.31 84 ALA A N 1
ATOM 666 C CA . ALA A 1 84 ? -19.567 -9.246 26.311 1.00 96.31 84 ALA A CA 1
ATOM 667 C C . ALA A 1 84 ? -18.467 -8.182 26.131 1.00 96.31 84 ALA A C 1
ATOM 669 O O . ALA A 1 84 ? -17.861 -8.055 25.064 1.00 96.31 84 ALA A O 1
ATOM 670 N N . LYS A 1 85 ? -18.164 -7.429 27.199 1.00 94.81 85 LYS A N 1
ATOM 671 C CA . LYS A 1 85 ? -17.225 -6.290 27.159 1.00 94.81 85 LYS A CA 1
ATOM 672 C C . LYS A 1 85 ? -15.833 -6.663 26.630 1.00 94.81 85 LYS A C 1
ATOM 674 O O . LYS A 1 85 ? -15.251 -5.872 25.885 1.00 94.81 85 LYS A O 1
ATOM 679 N N . ALA A 1 86 ? -15.313 -7.830 27.013 1.00 95.81 86 ALA A N 1
ATOM 680 C CA . ALA A 1 86 ? -14.012 -8.314 26.551 1.00 95.81 86 ALA A CA 1
ATOM 681 C C . ALA A 1 86 ? -14.022 -8.529 25.029 1.00 95.81 86 ALA A C 1
ATOM 683 O O . ALA A 1 86 ? -13.281 -7.862 24.312 1.00 95.81 86 ALA A O 1
ATOM 684 N N . LEU A 1 87 ? -14.979 -9.322 24.537 1.00 95.25 87 LEU A N 1
ATOM 685 C CA . LEU A 1 87 ? -15.150 -9.597 23.110 1.00 95.25 87 LEU A CA 1
ATOM 686 C C . LEU A 1 87 ? -15.338 -8.313 22.289 1.00 95.25 87 LEU A C 1
ATOM 688 O O . LEU A 1 87 ? -14.706 -8.131 21.253 1.00 95.25 87 LEU A O 1
ATOM 692 N N . ARG A 1 88 ? -16.160 -7.379 22.776 1.00 95.81 88 ARG A N 1
ATOM 693 C CA . ARG A 1 88 ? -16.354 -6.075 22.130 1.00 95.81 88 ARG A CA 1
ATOM 694 C C . ARG A 1 88 ? -15.040 -5.301 21.987 1.00 95.81 88 ARG A C 1
ATOM 696 O O . ARG A 1 88 ? -14.778 -4.735 20.929 1.00 95.81 88 ARG A O 1
ATOM 703 N N . THR A 1 89 ? -14.226 -5.267 23.042 1.00 95.12 89 THR A N 1
ATOM 704 C CA . THR A 1 89 ? -12.921 -4.585 23.034 1.00 95.12 89 THR A CA 1
ATOM 705 C C . THR A 1 89 ? -11.988 -5.188 21.986 1.00 95.12 89 THR A C 1
ATOM 707 O O . THR A 1 89 ? -11.382 -4.445 21.211 1.00 95.12 89 THR A O 1
ATOM 710 N N . ASP A 1 90 ? -11.918 -6.516 21.918 1.00 95.75 90 ASP A N 1
ATOM 711 C CA . ASP A 1 90 ? -11.042 -7.218 20.979 1.00 95.75 90 ASP A CA 1
ATOM 712 C C . ASP A 1 90 ? -11.459 -6.987 19.524 1.00 95.75 90 ASP A C 1
ATOM 714 O O . ASP A 1 90 ? -10.616 -6.672 18.681 1.00 95.75 90 ASP A O 1
ATOM 718 N N . LEU A 1 91 ? -12.765 -7.035 19.237 1.00 95.56 91 LEU A N 1
ATOM 719 C CA . LEU A 1 91 ? -13.296 -6.753 17.903 1.00 95.56 91 LEU A CA 1
ATOM 720 C C . LEU A 1 91 ? -12.999 -5.315 17.461 1.00 95.56 91 LEU A C 1
ATOM 722 O O . LEU A 1 91 ? -12.532 -5.097 16.344 1.00 95.56 91 LEU A O 1
ATOM 726 N N . ILE A 1 92 ? -13.208 -4.329 18.338 1.00 94.44 92 ILE A N 1
ATOM 727 C CA . ILE A 1 92 ? -12.905 -2.920 18.039 1.00 94.44 92 ILE A CA 1
ATOM 728 C C . ILE A 1 92 ? -11.407 -2.739 17.764 1.00 94.44 92 ILE A C 1
ATOM 730 O O . ILE A 1 92 ? -11.022 -2.076 16.798 1.00 94.44 92 ILE A O 1
ATOM 734 N N . LYS A 1 93 ? -10.547 -3.360 18.578 1.00 94.44 93 LYS A N 1
ATOM 735 C CA . LYS A 1 93 ? -9.092 -3.303 18.401 1.00 94.44 93 LYS A CA 1
ATOM 736 C C . LYS A 1 93 ? -8.657 -3.927 17.074 1.00 94.44 93 LYS A C 1
ATOM 738 O O . LYS A 1 93 ? -7.798 -3.358 16.403 1.00 94.44 93 LYS A O 1
ATOM 743 N N . ALA A 1 94 ? -9.245 -5.058 16.688 1.00 93.88 94 ALA A N 1
ATOM 744 C CA . ALA A 1 94 ? -8.982 -5.694 15.400 1.00 93.88 94 ALA A CA 1
ATOM 745 C C . ALA A 1 94 ? -9.386 -4.780 14.233 1.00 93.88 94 ALA A C 1
ATOM 747 O O . ALA A 1 94 ? -8.603 -4.575 13.309 1.00 93.88 94 ALA A O 1
ATOM 748 N N . ARG A 1 95 ? -10.564 -4.146 14.314 1.00 93.50 95 ARG A N 1
ATOM 749 C CA . ARG A 1 95 ? -11.050 -3.213 13.287 1.00 93.50 95 ARG A CA 1
ATOM 750 C C . ARG A 1 95 ? -10.142 -1.995 13.116 1.00 93.50 95 ARG A C 1
ATOM 752 O O . ARG A 1 95 ? -9.794 -1.666 11.989 1.00 93.50 95 ARG A O 1
ATOM 759 N N . HIS A 1 96 ? -9.664 -1.391 14.205 1.00 91.38 96 HIS A N 1
ATOM 760 C CA . HIS A 1 96 ? -8.730 -0.257 14.126 1.00 91.38 96 HIS A CA 1
ATOM 761 C C . HIS A 1 96 ? -7.365 -0.596 13.510 1.00 91.38 96 HIS A C 1
ATOM 763 O O . HIS A 1 96 ? -6.677 0.305 13.031 1.00 91.38 96 HIS A O 1
ATOM 769 N N . LYS A 1 97 ? -6.946 -1.866 13.548 1.00 93.31 97 LYS A N 1
ATOM 770 C CA . LYS A 1 97 ? -5.657 -2.310 13.001 1.00 93.31 97 LYS A CA 1
ATOM 771 C C . LYS A 1 97 ? -5.730 -2.754 11.542 1.00 93.31 97 LYS A C 1
ATOM 773 O O . LYS A 1 97 ? -4.676 -2.860 10.922 1.00 93.31 97 LYS A O 1
ATOM 778 N N . ALA A 1 98 ? -6.930 -2.989 11.010 1.00 95.06 98 ALA A N 1
ATOM 779 C CA . ALA A 1 98 ? -7.135 -3.666 9.733 1.00 95.06 98 ALA A CA 1
ATOM 780 C C . ALA A 1 98 ? -6.393 -2.995 8.566 1.00 95.06 98 ALA A C 1
ATOM 782 O O . ALA A 1 98 ? -5.606 -3.662 7.902 1.00 95.06 98 ALA A O 1
ATOM 783 N N . VAL A 1 99 ? -6.562 -1.679 8.383 1.00 95.38 99 VAL A N 1
ATOM 784 C CA . VAL A 1 99 ? -5.909 -0.921 7.295 1.00 95.38 99 VAL A CA 1
ATOM 785 C C . VAL A 1 99 ? -4.385 -1.020 7.385 1.00 95.38 99 VAL A C 1
ATOM 787 O O . VAL A 1 99 ? -3.717 -1.373 6.422 1.00 95.38 99 VAL A O 1
ATOM 790 N N . ASN A 1 100 ? -3.814 -0.764 8.566 1.00 95.94 100 ASN A N 1
ATOM 791 C CA . ASN A 1 100 ? -2.364 -0.816 8.753 1.00 95.94 100 ASN A CA 1
ATOM 792 C C . ASN A 1 100 ? -1.807 -2.231 8.537 1.00 95.94 100 ASN A C 1
ATOM 794 O O . ASN A 1 100 ? -0.767 -2.396 7.912 1.00 95.94 100 ASN A O 1
ATOM 798 N N . GLN A 1 101 ? -2.494 -3.256 9.050 1.00 96.19 101 GLN A N 1
ATOM 799 C CA . GLN A 1 101 ? -2.096 -4.652 8.845 1.00 96.19 101 GLN A CA 1
ATOM 800 C C . GLN A 1 101 ? -2.127 -5.035 7.367 1.00 96.19 101 GLN A C 1
ATOM 802 O O . GLN A 1 101 ? -1.231 -5.732 6.904 1.00 96.19 101 GLN A O 1
ATOM 807 N N . GLU A 1 102 ? -3.134 -4.567 6.635 1.00 97.19 102 GLU A N 1
ATOM 808 C CA . GLU A 1 102 ? -3.248 -4.779 5.201 1.00 97.19 102 GLU A CA 1
ATOM 809 C C . GLU A 1 102 ? -2.110 -4.121 4.419 1.00 97.19 102 GLU A C 1
ATOM 811 O O . GLU A 1 102 ? -1.450 -4.815 3.651 1.00 97.19 102 GLU A O 1
ATOM 816 N N . LEU A 1 103 ? -1.829 -2.839 4.659 1.00 97.69 103 LEU A N 1
ATOM 817 C CA . LEU A 1 103 ? -0.776 -2.108 3.946 1.00 97.69 103 LEU A CA 1
ATOM 818 C C . LEU A 1 103 ? 0.621 -2.672 4.227 1.00 97.69 103 LEU A C 1
ATOM 820 O O . LEU A 1 103 ? 1.432 -2.794 3.311 1.00 97.69 103 LEU A O 1
ATOM 824 N N . VAL A 1 104 ? 0.892 -3.065 5.475 1.00 97.44 104 VAL A N 1
ATOM 825 C CA . VAL A 1 104 ? 2.156 -3.712 5.858 1.00 97.44 104 VAL A CA 1
ATOM 826 C C . VAL A 1 104 ? 2.283 -5.099 5.227 1.00 97.44 104 VAL A C 1
ATOM 828 O O . VAL A 1 104 ? 3.372 -5.474 4.794 1.00 97.44 104 VAL A O 1
ATOM 831 N N . ALA A 1 105 ? 1.191 -5.869 5.168 1.00 97.56 105 ALA A N 1
ATOM 832 C CA . ALA A 1 105 ? 1.187 -7.168 4.503 1.00 97.56 105 ALA A CA 1
ATOM 833 C C . ALA A 1 105 ? 1.441 -7.017 2.999 1.00 97.56 105 ALA A C 1
ATOM 835 O O . ALA A 1 105 ? 2.327 -7.685 2.482 1.00 97.56 105 ALA A O 1
ATOM 836 N N . LYS A 1 106 ? 0.755 -6.082 2.323 1.00 98.12 106 LYS A N 1
ATOM 837 C CA . LYS A 1 106 ? 0.982 -5.769 0.902 1.00 98.12 106 LYS A CA 1
ATOM 838 C C . LYS A 1 106 ? 2.447 -5.450 0.611 1.00 98.12 106 LYS A C 1
ATOM 840 O O . LYS A 1 106 ? 3.003 -6.005 -0.331 1.00 98.12 106 LYS A O 1
ATOM 845 N N . TYR A 1 107 ? 3.091 -4.634 1.445 1.00 98.06 107 TYR A N 1
ATOM 846 C CA . TYR A 1 107 ? 4.512 -4.318 1.291 1.00 98.06 107 TYR A CA 1
ATOM 847 C C . TYR A 1 107 ? 5.406 -5.562 1.415 1.00 98.06 107 TYR A C 1
ATOM 849 O O . TYR A 1 107 ? 6.157 -5.891 0.499 1.00 98.06 107 TYR A O 1
ATOM 857 N N . LYS A 1 108 ? 5.296 -6.298 2.530 1.00 97.69 108 LYS A N 1
ATOM 858 C CA . LYS A 1 108 ? 6.143 -7.473 2.815 1.00 97.69 108 LYS A CA 1
ATOM 859 C C . LYS A 1 108 ? 5.951 -8.600 1.804 1.00 97.69 108 LYS A C 1
ATOM 861 O O . LYS A 1 108 ? 6.918 -9.229 1.370 1.00 97.69 108 LYS A O 1
ATOM 866 N N . ASP A 1 109 ? 4.707 -8.844 1.421 1.00 98.19 109 ASP A N 1
ATOM 867 C CA . ASP A 1 109 ? 4.376 -9.845 0.420 1.00 98.19 109 ASP A CA 1
ATOM 868 C C . ASP A 1 109 ? 4.889 -9.416 -0.964 1.00 98.19 109 ASP A C 1
ATOM 870 O O . ASP A 1 109 ? 5.409 -10.252 -1.699 1.00 98.19 109 ASP A O 1
ATOM 874 N N . THR A 1 110 ? 4.876 -8.115 -1.287 1.00 98.38 110 THR A N 1
ATOM 875 C CA . THR A 1 110 ? 5.504 -7.594 -2.516 1.00 98.38 110 THR A CA 1
ATOM 876 C C . THR A 1 110 ? 7.013 -7.813 -2.524 1.00 98.38 110 THR A C 1
ATOM 878 O O . THR A 1 110 ? 7.537 -8.281 -3.529 1.00 98.38 110 THR A O 1
ATOM 881 N N . LEU A 1 111 ? 7.719 -7.578 -1.413 1.00 97.62 111 LEU A N 1
ATOM 882 C CA . LEU A 1 111 ? 9.147 -7.920 -1.325 1.00 97.62 111 LEU A CA 1
ATOM 883 C C . LEU A 1 111 ? 9.386 -9.421 -1.544 1.00 97.62 111 LEU A C 1
ATOM 885 O O . LEU A 1 111 ? 10.344 -9.827 -2.202 1.00 97.62 111 LEU A O 1
ATOM 889 N N . THR A 1 112 ? 8.475 -10.262 -1.049 1.00 96.94 112 THR A N 1
ATOM 890 C CA . THR A 1 112 ? 8.528 -11.709 -1.294 1.00 96.94 112 THR A CA 1
ATOM 891 C C . THR A 1 112 ? 8.330 -12.030 -2.779 1.00 96.94 112 THR A C 1
ATOM 893 O O . THR A 1 112 ? 9.049 -12.873 -3.315 1.00 96.94 112 THR A O 1
ATOM 896 N N . ILE A 1 113 ? 7.405 -11.350 -3.465 1.00 97.88 113 ILE A N 1
ATOM 897 C CA . ILE A 1 113 ? 7.207 -11.471 -4.919 1.00 97.88 113 ILE A CA 1
ATOM 898 C C . ILE A 1 113 ? 8.481 -11.060 -5.667 1.00 97.88 113 ILE A C 1
ATOM 900 O O . ILE A 1 113 ? 8.969 -11.826 -6.498 1.00 97.88 113 ILE A O 1
ATOM 904 N N . ILE A 1 114 ? 9.055 -9.905 -5.322 1.00 97.69 114 ILE A N 1
ATOM 905 C CA . ILE A 1 114 ? 10.294 -9.381 -5.908 1.00 97.69 114 ILE A CA 1
ATOM 906 C C . ILE A 1 114 ? 11.431 -10.397 -5.776 1.00 97.69 114 ILE A C 1
ATOM 908 O O . ILE A 1 114 ? 12.065 -10.727 -6.774 1.00 97.69 114 ILE A O 1
ATOM 912 N N . SER A 1 115 ? 11.613 -10.997 -4.595 1.00 95.88 115 SER A N 1
ATOM 913 C CA . SER A 1 115 ? 12.679 -11.984 -4.348 1.00 95.88 115 SER A CA 1
ATOM 914 C C . SER A 1 115 ? 12.608 -13.236 -5.238 1.00 95.88 115 SER A C 1
ATOM 916 O O . SER A 1 115 ? 13.574 -13.993 -5.331 1.00 95.88 115 SER A O 1
ATOM 918 N N . ARG A 1 116 ? 11.459 -13.474 -5.887 1.00 95.69 116 ARG A N 1
ATOM 919 C CA . ARG A 1 116 ? 11.211 -14.614 -6.780 1.00 95.69 116 ARG A CA 1
ATOM 920 C C . ARG A 1 116 ? 11.152 -14.224 -8.254 1.00 95.69 116 ARG A C 1
ATOM 922 O O . ARG A 1 116 ? 11.006 -15.107 -9.097 1.00 95.69 116 ARG A O 1
ATOM 929 N N . LEU A 1 117 ? 11.269 -12.938 -8.593 1.00 96.06 117 LEU A N 1
ATOM 930 C CA . LEU A 1 117 ? 11.140 -12.459 -9.972 1.00 96.06 117 LEU A CA 1
ATOM 931 C C . LEU A 1 117 ? 12.107 -13.159 -10.926 1.00 96.06 117 LEU A C 1
ATOM 933 O O . LEU A 1 117 ? 11.691 -13.602 -11.992 1.00 96.06 117 LEU A O 1
ATOM 937 N N . ASN A 1 118 ? 13.367 -13.328 -10.525 1.00 95.19 118 ASN A N 1
ATOM 938 C CA . ASN A 1 118 ? 14.408 -13.963 -11.341 1.00 95.19 118 ASN A CA 1
ATOM 939 C C . ASN A 1 118 ? 14.136 -15.441 -11.693 1.00 95.19 118 ASN A C 1
ATOM 941 O O . ASN A 1 118 ? 14.786 -15.986 -12.579 1.00 95.19 118 ASN A O 1
ATOM 945 N N . GLN A 1 119 ? 13.178 -16.096 -11.030 1.00 95.62 119 GLN A N 1
ATOM 946 C CA . GLN A 1 119 ? 12.767 -17.472 -11.332 1.00 95.62 119 GLN A CA 1
ATOM 947 C C . GLN A 1 119 ? 11.733 -17.532 -12.468 1.00 95.62 119 GLN A C 1
ATOM 949 O O . GLN A 1 119 ? 11.561 -18.574 -13.101 1.00 95.62 119 GLN A O 1
ATOM 954 N N . HIS A 1 120 ? 11.031 -16.426 -12.732 1.00 95.56 120 HIS A N 1
ATOM 955 C CA . HIS A 1 120 ? 9.876 -16.381 -13.637 1.00 95.56 120 HIS A CA 1
ATOM 956 C C . HIS A 1 120 ? 10.026 -15.357 -14.771 1.00 95.56 120 HIS A C 1
ATOM 958 O O . HIS A 1 120 ? 9.435 -15.530 -15.851 1.00 95.56 120 HIS A O 1
ATOM 964 N N . CYS A 1 121 ? 10.825 -14.318 -14.541 1.00 96.19 121 CYS A N 1
ATOM 965 C CA . CYS A 1 121 ? 11.029 -13.187 -15.428 1.00 96.19 121 CYS A CA 1
ATOM 966 C C . CYS A 1 121 ? 12.487 -13.101 -15.888 1.00 96.19 121 CYS A C 1
ATOM 968 O O . CYS A 1 121 ? 13.410 -13.394 -15.131 1.00 96.19 121 CYS A O 1
ATOM 970 N N . ALA A 1 122 ? 12.676 -12.701 -17.144 1.00 95.00 122 ALA A N 1
ATOM 971 C CA . ALA A 1 122 ? 13.979 -12.326 -17.681 1.00 95.00 122 ALA A CA 1
ATOM 972 C C . ALA A 1 122 ? 14.229 -10.825 -17.458 1.00 95.00 122 ALA A C 1
ATOM 974 O O . ALA A 1 122 ? 13.278 -10.069 -17.239 1.00 95.00 122 ALA A O 1
ATOM 975 N N . ASP A 1 123 ? 15.498 -10.419 -17.532 1.00 93.56 123 ASP A N 1
ATOM 976 C CA . ASP A 1 123 ? 15.927 -9.012 -17.509 1.00 93.56 123 ASP A CA 1
ATOM 977 C C . ASP A 1 123 ? 15.498 -8.251 -16.243 1.00 93.56 123 ASP A C 1
ATOM 979 O O . ASP A 1 123 ? 15.118 -7.083 -16.288 1.00 93.56 123 ASP A O 1
ATOM 983 N N . VAL A 1 124 ? 15.530 -8.932 -15.092 1.00 95.69 124 VAL A N 1
ATOM 984 C CA . VAL A 1 124 ? 15.205 -8.332 -13.793 1.00 95.69 124 VAL A CA 1
ATOM 985 C C . VAL A 1 124 ? 16.407 -7.515 -13.296 1.00 95.69 124 VAL A C 1
ATOM 987 O O . VAL A 1 124 ? 17.476 -8.102 -13.108 1.00 95.69 124 VAL A O 1
ATOM 990 N N . PRO A 1 125 ? 16.261 -6.199 -13.056 1.00 95.06 125 PRO A N 1
ATOM 991 C CA . PRO A 1 125 ? 17.350 -5.366 -12.548 1.00 95.06 125 PRO A CA 1
ATOM 992 C C . PRO A 1 125 ? 17.828 -5.817 -11.163 1.00 95.06 125 PRO A C 1
ATOM 994 O O . PRO A 1 125 ? 17.015 -6.161 -10.304 1.00 95.06 125 PRO A O 1
ATOM 997 N N . GLU A 1 126 ? 19.138 -5.776 -10.917 1.00 93.94 126 GLU A N 1
ATOM 998 C CA . GLU A 1 126 ? 19.712 -6.174 -9.623 1.00 93.94 126 GLU A CA 1
ATOM 999 C C . GLU A 1 126 ? 19.236 -5.265 -8.481 1.00 93.94 126 GLU A C 1
ATOM 1001 O O . GLU A 1 126 ? 18.863 -5.756 -7.415 1.00 93.94 126 GLU A O 1
ATOM 1006 N N . ASP A 1 127 ? 19.133 -3.959 -8.737 1.00 94.12 127 ASP A N 1
ATOM 1007 C CA . ASP A 1 127 ? 18.632 -2.977 -7.770 1.00 94.12 127 ASP A CA 1
ATOM 1008 C C . ASP A 1 127 ? 17.153 -3.188 -7.421 1.00 94.12 127 ASP A C 1
ATOM 1010 O O . ASP A 1 127 ? 16.714 -2.823 -6.331 1.00 94.12 127 ASP A O 1
ATOM 1014 N N . LEU A 1 128 ? 16.374 -3.831 -8.302 1.00 96.12 128 LEU A N 1
ATOM 1015 C CA . LEU A 1 128 ? 15.015 -4.249 -7.962 1.00 96.12 128 LEU A CA 1
ATOM 1016 C C . LEU A 1 128 ? 15.029 -5.420 -6.971 1.00 96.12 128 LEU A C 1
ATOM 1018 O O . LEU A 1 128 ? 14.173 -5.481 -6.104 1.00 96.12 128 LEU A O 1
ATOM 1022 N N . LEU A 1 129 ? 15.973 -6.355 -7.089 1.00 94.94 129 LEU A N 1
ATOM 1023 C CA . LEU A 1 129 ? 16.034 -7.548 -6.236 1.00 94.94 129 LEU A CA 1
ATOM 1024 C C . LEU A 1 129 ? 16.654 -7.273 -4.864 1.00 94.94 129 LEU A C 1
ATOM 1026 O O . LEU A 1 129 ? 16.235 -7.870 -3.873 1.00 94.94 129 LEU A O 1
ATOM 1030 N N . ASN A 1 130 ? 17.668 -6.408 -4.829 1.00 91.88 130 ASN A N 1
ATOM 1031 C CA . ASN A 1 130 ? 18.533 -6.207 -3.668 1.00 91.88 130 ASN A CA 1
ATOM 1032 C C . ASN A 1 130 ? 18.403 -4.808 -3.042 1.00 91.88 130 ASN A C 1
ATOM 1034 O O . ASN A 1 130 ? 19.000 -4.551 -1.995 1.00 91.88 130 ASN A O 1
ATOM 1038 N N . GLY A 1 131 ? 17.663 -3.898 -3.679 1.00 91.44 131 GLY A N 1
ATOM 1039 C CA . GLY A 1 131 ? 17.503 -2.523 -3.226 1.00 91.44 131 GLY A CA 1
ATOM 1040 C C . GLY A 1 131 ? 16.482 -2.353 -2.102 1.00 91.44 131 GLY A C 1
ATOM 1041 O O . GLY A 1 131 ? 15.673 -3.228 -1.798 1.00 91.44 131 GLY A O 1
ATOM 1042 N N . LEU A 1 132 ? 16.510 -1.169 -1.490 1.00 94.88 132 LEU A N 1
ATOM 1043 C CA . LEU A 1 132 ? 15.429 -0.707 -0.627 1.00 94.88 132 LEU A CA 1
ATOM 1044 C C . LEU A 1 132 ? 14.423 0.077 -1.459 1.00 94.88 132 LEU A C 1
ATOM 1046 O O . LEU A 1 132 ? 14.787 0.963 -2.231 1.00 94.88 132 LEU A O 1
ATOM 1050 N N . HIS A 1 133 ? 13.143 -0.207 -1.249 1.00 96.75 133 HIS A N 1
ATOM 1051 C CA . HIS A 1 133 ? 12.077 0.423 -2.015 1.00 96.75 133 HIS A CA 1
ATOM 1052 C C . HIS A 1 133 ? 11.336 1.450 -1.172 1.00 96.75 133 HIS A C 1
ATOM 1054 O O . HIS A 1 133 ? 10.953 1.171 -0.031 1.00 96.75 133 HIS A O 1
ATOM 1060 N N . HIS A 1 134 ? 11.106 2.631 -1.746 1.00 97.19 134 HIS A N 1
ATOM 1061 C CA . HIS A 1 134 ? 10.174 3.602 -1.178 1.00 97.19 134 HIS A CA 1
ATOM 1062 C C . HIS A 1 134 ? 8.743 3.107 -1.381 1.00 97.19 134 HIS A C 1
ATOM 1064 O O . HIS A 1 134 ? 8.406 2.660 -2.474 1.00 97.19 134 HIS A O 1
ATOM 1070 N N . TYR A 1 135 ? 7.903 3.189 -0.354 1.00 97.94 135 TYR A N 1
ATOM 1071 C CA . TYR A 1 135 ? 6.512 2.751 -0.420 1.00 97.94 135 TYR A CA 1
ATOM 1072 C C . TYR A 1 135 ? 5.558 3.941 -0.493 1.00 97.94 135 TYR A C 1
ATOM 1074 O O . TYR A 1 135 ? 5.377 4.663 0.488 1.00 97.94 135 TYR A O 1
ATOM 1082 N N . TYR A 1 136 ? 4.926 4.134 -1.645 1.00 97.81 136 TYR A N 1
ATOM 1083 C CA . TYR A 1 136 ? 3.855 5.103 -1.825 1.00 97.81 136 TYR A CA 1
ATOM 1084 C C . TYR A 1 136 ? 2.501 4.444 -1.596 1.00 97.81 136 TYR A C 1
ATOM 1086 O O . TYR A 1 136 ? 2.113 3.523 -2.311 1.00 97.81 136 TYR A O 1
ATOM 1094 N N . VAL A 1 137 ? 1.763 4.970 -0.625 1.00 97.88 137 VAL A N 1
ATOM 1095 C CA . VAL A 1 137 ? 0.339 4.700 -0.451 1.00 97.88 137 VAL A CA 1
ATOM 1096 C C . VAL A 1 137 ? -0.410 5.916 -0.979 1.00 97.88 137 VAL A C 1
ATOM 1098 O O . VAL A 1 137 ? -0.467 6.965 -0.333 1.00 97.88 137 VAL A O 1
ATOM 1101 N N . VAL A 1 138 ? -0.943 5.784 -2.185 1.00 97.19 138 VAL A N 1
ATOM 1102 C CA . VAL A 1 138 ? -1.644 6.837 -2.909 1.00 97.19 138 VAL A CA 1
ATOM 1103 C C . VAL A 1 138 ? -3.135 6.748 -2.605 1.00 97.19 138 VAL A C 1
ATOM 1105 O O . VAL A 1 138 ? -3.793 5.737 -2.842 1.00 97.19 138 VAL A O 1
ATOM 1108 N N . VAL A 1 139 ? -3.679 7.824 -2.048 1.00 95.19 139 VAL A N 1
ATOM 1109 C CA . VAL A 1 139 ? -5.022 7.856 -1.474 1.00 95.19 139 VAL A CA 1
ATOM 1110 C C . VAL A 1 139 ? -5.967 8.667 -2.353 1.00 95.19 139 VAL A C 1
ATOM 1112 O O . VAL A 1 139 ? -5.629 9.756 -2.831 1.00 95.19 139 VAL A O 1
ATOM 1115 N N . ALA A 1 140 ? -7.178 8.142 -2.536 1.00 92.62 140 ALA A N 1
ATOM 1116 C CA . ALA A 1 140 ? -8.267 8.859 -3.186 1.00 92.62 140 ALA A CA 1
ATOM 1117 C C . ALA A 1 140 ? -8.646 10.145 -2.413 1.00 92.62 140 ALA A C 1
ATOM 1119 O O . ALA A 1 140 ? -8.488 10.210 -1.188 1.00 92.62 140 ALA A O 1
ATOM 1120 N N . PRO A 1 141 ? -9.183 11.176 -3.089 1.00 89.38 141 PRO A N 1
ATOM 1121 C CA . PRO A 1 141 ? -9.762 12.332 -2.411 1.00 89.38 141 PRO A CA 1
ATOM 1122 C C . PRO A 1 141 ? -10.876 11.932 -1.435 1.00 89.38 141 PRO A C 1
ATOM 1124 O O . PRO A 1 141 ? -11.517 10.892 -1.579 1.00 89.38 141 PRO A O 1
ATOM 1127 N N . LEU A 1 142 ? -11.145 12.782 -0.440 1.00 88.00 142 LEU A N 1
ATOM 1128 C CA . LEU A 1 142 ? -12.267 12.553 0.469 1.00 88.00 142 LEU A CA 1
ATOM 1129 C C . LEU A 1 142 ? -13.600 12.643 -0.281 1.00 88.00 142 LEU A C 1
ATOM 1131 O O . LEU A 1 142 ? -13.959 13.711 -0.776 1.00 88.00 142 LEU A O 1
ATOM 1135 N N . HIS A 1 143 ? -14.357 11.549 -0.265 1.00 83.62 143 HIS A N 1
ATOM 1136 C CA . HIS A 1 143 ? -15.688 11.468 -0.865 1.00 83.62 143 HIS A CA 1
ATOM 1137 C C . HIS A 1 143 ? -16.721 12.329 -0.134 1.00 83.62 143 HIS A C 1
ATOM 1139 O O . HIS A 1 143 ? -16.700 12.444 1.096 1.00 83.62 143 HIS A O 1
ATOM 1145 N N . GLU A 1 144 ? -17.678 12.879 -0.883 1.00 80.75 144 GLU A N 1
ATOM 1146 C CA . GLU A 1 144 ? -18.774 13.687 -0.330 1.00 80.75 144 GLU A CA 1
ATOM 1147 C C . GLU A 1 144 ? -19.680 12.895 0.621 1.00 80.75 144 GLU A C 1
ATOM 1149 O O . GLU A 1 144 ? -20.176 13.453 1.598 1.00 80.75 144 GLU A O 1
ATOM 1154 N N . GLU A 1 145 ? -19.835 11.582 0.401 1.00 78.00 145 GLU A N 1
ATOM 1155 C CA . GLU A 1 145 ? -20.605 10.674 1.270 1.00 78.00 145 GLU A CA 1
ATOM 1156 C C . GLU A 1 145 ? -20.098 10.663 2.723 1.00 78.00 145 GLU A C 1
ATOM 1158 O O . GLU A 1 145 ? -20.839 10.394 3.670 1.00 78.00 145 GLU A O 1
ATOM 1163 N N . ILE A 1 146 ? -18.839 11.053 2.930 1.00 80.94 146 ILE A N 1
ATOM 1164 C CA . ILE A 1 146 ? -18.244 11.298 4.239 1.00 80.94 146 ILE A CA 1
ATOM 1165 C C . ILE A 1 146 ? -18.620 12.729 4.675 1.00 80.94 146 ILE A C 1
ATOM 1167 O O . ILE A 1 146 ? -17.764 13.555 4.974 1.00 80.94 146 ILE A O 1
ATOM 1171 N N . ALA A 1 147 ? -19.914 13.057 4.689 1.00 63.16 147 ALA A N 1
ATOM 1172 C CA . ALA A 1 147 ? -20.381 14.437 4.848 1.00 63.16 147 ALA A CA 1
ATOM 1173 C C . ALA A 1 147 ? -20.268 14.957 6.291 1.00 63.16 147 ALA A C 1
ATOM 1175 O O . ALA A 1 147 ? -20.023 16.144 6.513 1.00 63.16 147 ALA A O 1
ATOM 1176 N N . ALA A 1 148 ? -20.441 14.081 7.289 1.00 77.69 148 ALA A N 1
ATOM 1177 C CA . ALA A 1 148 ? -20.500 14.489 8.690 1.00 77.69 148 ALA A CA 1
ATOM 1178 C C . ALA A 1 148 ? -19.164 15.128 9.139 1.00 77.69 148 ALA A C 1
ATOM 1180 O O . ALA A 1 148 ? -18.143 14.432 9.148 1.00 77.69 148 ALA A O 1
ATOM 1181 N N . PRO A 1 149 ? -19.140 16.406 9.578 1.00 75.94 149 PRO A N 1
ATOM 1182 C CA . PRO A 1 149 ? -17.894 17.118 9.884 1.00 75.94 149 PRO A CA 1
ATOM 1183 C C . PRO A 1 149 ? -16.995 16.390 10.892 1.00 75.94 149 PRO A C 1
ATOM 1185 O O . PRO A 1 149 ? -15.793 16.260 10.673 1.00 75.94 149 PRO A O 1
ATOM 1188 N N . GLY A 1 150 ? -17.580 15.820 11.953 1.00 81.56 150 GLY A N 1
ATOM 1189 C CA . GLY A 1 150 ? -16.828 15.038 12.942 1.00 81.56 150 GLY A CA 1
ATOM 1190 C C . GLY A 1 150 ? -16.177 13.781 12.353 1.00 81.56 150 GLY A C 1
ATOM 1191 O O . GLY A 1 150 ? -15.061 13.426 12.724 1.00 81.56 150 GLY A O 1
ATOM 1192 N N . ARG A 1 151 ? -16.835 13.145 11.377 1.00 84.62 151 ARG A N 1
ATOM 1193 C CA . ARG A 1 151 ? -16.321 11.955 10.693 1.00 84.62 151 ARG A CA 1
ATOM 1194 C C . ARG A 1 151 ? -15.158 12.291 9.766 1.00 84.62 151 ARG A C 1
ATOM 1196 O O . ARG A 1 151 ? -14.190 11.537 9.719 1.00 84.62 151 ARG A O 1
ATOM 1203 N N . ARG A 1 152 ? -15.230 13.429 9.067 1.00 86.75 152 ARG A N 1
ATOM 1204 C CA . ARG A 1 152 ? -14.132 13.921 8.219 1.00 86.75 152 ARG A CA 1
ATOM 1205 C C . ARG A 1 152 ? -12.881 14.186 9.044 1.00 86.75 152 ARG A C 1
ATOM 1207 O O . ARG A 1 152 ? -11.818 13.698 8.683 1.00 86.75 152 ARG A O 1
ATOM 1214 N N . ILE A 1 153 ? -13.020 14.883 10.174 1.00 88.88 153 ILE A N 1
ATOM 1215 C CA . ILE A 1 153 ? -11.895 15.186 11.074 1.00 88.88 153 ILE A CA 1
ATOM 1216 C C . ILE A 1 153 ? -11.218 13.898 11.559 1.00 88.88 153 ILE A C 1
ATOM 1218 O O . ILE A 1 153 ? -9.992 13.814 11.574 1.00 88.88 153 ILE A O 1
ATOM 1222 N N . GLU A 1 154 ? -11.997 12.884 11.939 1.00 89.12 154 GLU A N 1
ATOM 1223 C CA . GLU A 1 154 ? -11.447 11.603 12.389 1.00 89.12 154 GLU A CA 1
ATOM 1224 C C . GLU A 1 154 ? -10.666 10.878 11.281 1.00 89.12 154 GLU A C 1
ATOM 1226 O O . GLU A 1 154 ? -9.599 10.325 11.547 1.00 89.12 154 GLU A O 1
ATOM 1231 N N . ILE A 1 155 ? -11.156 10.915 10.038 1.00 90.75 155 ILE A N 1
ATOM 1232 C CA . ILE A 1 155 ? -10.489 10.289 8.888 1.00 90.75 155 ILE A CA 1
ATOM 1233 C C . ILE A 1 155 ? -9.226 11.053 8.486 1.00 90.75 155 ILE A C 1
ATOM 1235 O O . ILE A 1 155 ? -8.204 10.418 8.254 1.00 90.75 155 ILE A O 1
ATOM 1239 N N . ILE A 1 156 ? -9.253 12.388 8.470 1.00 89.94 156 ILE A N 1
ATOM 1240 C CA . ILE A 1 156 ? -8.060 13.208 8.195 1.00 89.94 156 ILE A CA 1
ATOM 1241 C C . ILE A 1 156 ? -6.970 12.888 9.217 1.00 89.94 156 ILE A C 1
ATOM 1243 O O . ILE A 1 156 ? -5.880 12.470 8.845 1.00 89.94 156 ILE A O 1
ATOM 1247 N N . ARG A 1 157 ? -7.308 12.922 10.513 1.00 92.06 157 ARG A N 1
ATOM 1248 C CA . ARG A 1 157 ? -6.368 12.534 11.574 1.00 92.06 157 ARG A CA 1
ATOM 1249 C C . ARG A 1 157 ? -5.866 11.105 11.413 1.00 92.06 157 ARG A C 1
ATOM 1251 O O . ARG A 1 157 ? -4.748 10.801 11.816 1.00 92.06 157 ARG A O 1
ATOM 1258 N N . PHE A 1 158 ? -6.696 10.193 10.915 1.00 93.25 158 PHE A N 1
ATOM 1259 C CA . PHE A 1 158 ? -6.261 8.830 10.648 1.00 93.25 158 PHE A CA 1
ATOM 1260 C C . PHE A 1 158 ? -5.210 8.788 9.533 1.00 93.25 158 PHE A C 1
ATOM 1262 O O . PHE A 1 158 ? -4.185 8.139 9.736 1.00 93.25 158 PHE A O 1
ATOM 1269 N N . LEU A 1 159 ? -5.447 9.487 8.419 1.00 92.62 159 LEU A N 1
ATOM 1270 C CA . LEU A 1 159 ? -4.525 9.583 7.285 1.00 92.62 159 LEU A CA 1
ATOM 1271 C C . LEU A 1 159 ? -3.198 10.234 7.695 1.00 92.62 159 LEU A C 1
ATOM 1273 O O . LEU A 1 159 ? -2.151 9.649 7.434 1.00 92.62 159 LEU A O 1
ATOM 1277 N N . ASP A 1 160 ? -3.241 11.337 8.449 1.00 92.75 160 ASP A N 1
ATOM 1278 C CA . ASP A 1 160 ? -2.044 12.041 8.941 1.00 92.75 160 ASP A CA 1
ATOM 1279 C C . ASP A 1 160 ? -1.132 11.136 9.786 1.00 92.75 160 ASP A C 1
ATOM 1281 O O . ASP A 1 160 ? 0.086 11.274 9.792 1.00 92.75 160 ASP A O 1
ATOM 1285 N N . ASN A 1 161 ? -1.721 10.188 10.520 1.00 95.19 161 ASN A N 1
ATOM 1286 C CA . ASN A 1 161 ? -0.978 9.260 11.374 1.00 95.19 161 ASN A CA 1
ATOM 1287 C C . ASN A 1 161 ? -0.645 7.932 10.682 1.00 95.19 161 ASN A C 1
ATOM 1289 O O . ASN A 1 161 ? -0.004 7.072 11.294 1.00 95.19 161 ASN A O 1
ATOM 1293 N N . LEU A 1 162 ? -1.147 7.695 9.469 1.00 95.38 162 LEU A N 1
ATOM 1294 C CA . LEU A 1 162 ? -1.039 6.393 8.824 1.00 95.38 162 LEU A CA 1
ATOM 1295 C C . LEU A 1 162 ? 0.405 6.088 8.430 1.00 95.38 162 LEU A C 1
ATOM 1297 O O . LEU A 1 162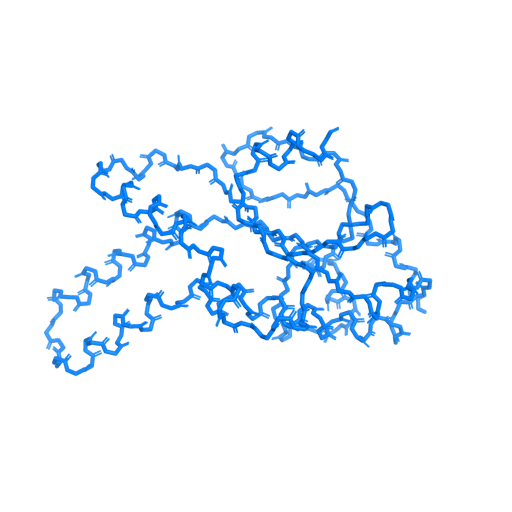 ? 0.876 4.985 8.696 1.00 95.38 162 LEU A O 1
ATOM 1301 N N . GLU A 1 163 ? 1.114 7.072 7.882 1.00 96.00 163 GLU A N 1
ATOM 1302 C CA . GLU A 1 163 ? 2.520 6.937 7.495 1.00 96.00 163 GLU A CA 1
ATOM 1303 C C . GLU A 1 163 ? 3.376 6.468 8.678 1.00 96.00 163 GLU A C 1
ATOM 1305 O O . GLU A 1 163 ? 3.993 5.403 8.627 1.00 96.00 163 GLU A O 1
ATOM 1310 N N . SER A 1 164 ? 3.311 7.183 9.808 1.00 96.00 164 SER A N 1
ATOM 1311 C CA . SER A 1 164 ? 4.052 6.811 11.016 1.00 96.00 164 SER A CA 1
ATOM 1312 C C . SER A 1 164 ? 3.636 5.446 11.565 1.00 96.00 164 SER A C 1
ATOM 1314 O O . SER A 1 164 ? 4.463 4.727 12.120 1.00 96.00 164 SER A O 1
ATOM 1316 N N . LYS A 1 165 ? 2.363 5.049 11.439 1.00 95.81 165 LYS A N 1
ATOM 1317 C CA . LYS A 1 165 ? 1.917 3.714 11.871 1.00 95.81 165 LYS A CA 1
ATOM 1318 C C . LYS A 1 165 ? 2.520 2.603 11.018 1.00 95.81 165 LYS A C 1
ATOM 1320 O O . LYS A 1 165 ? 2.916 1.584 11.586 1.00 95.81 165 LYS A O 1
ATOM 1325 N N . ILE A 1 166 ? 2.607 2.803 9.704 1.00 96.25 166 ILE A N 1
ATOM 1326 C CA . ILE A 1 166 ? 3.211 1.842 8.778 1.00 96.25 166 ILE A CA 1
ATOM 1327 C C . ILE A 1 166 ? 4.706 1.714 9.080 1.00 96.25 166 ILE A C 1
ATOM 1329 O O . ILE A 1 166 ? 5.173 0.597 9.307 1.00 96.25 166 ILE A O 1
ATOM 1333 N N . ILE A 1 167 ? 5.414 2.845 9.191 1.00 95.88 167 ILE A N 1
ATOM 1334 C CA . ILE A 1 167 ? 6.841 2.908 9.550 1.00 95.88 167 ILE A CA 1
ATOM 1335 C C . ILE A 1 167 ? 7.096 2.152 10.858 1.00 95.88 167 ILE A C 1
ATOM 1337 O O . ILE A 1 167 ? 7.879 1.211 10.888 1.00 95.88 167 ILE A O 1
ATOM 1341 N N . ASN A 1 168 ? 6.347 2.461 11.920 1.00 95.81 168 ASN A N 1
ATOM 1342 C CA . ASN A 1 168 ? 6.509 1.814 13.229 1.00 95.81 168 ASN A CA 1
ATOM 1343 C C . ASN A 1 168 ? 6.103 0.325 13.254 1.00 95.81 168 ASN A C 1
ATOM 1345 O O . ASN A 1 168 ? 6.308 -0.357 14.258 1.00 95.81 168 ASN A O 1
ATOM 1349 N N . SER A 1 169 ? 5.482 -0.187 12.187 1.00 94.94 169 SER A N 1
ATOM 1350 C CA . SER A 1 169 ? 5.056 -1.589 12.068 1.00 94.94 169 SER A CA 1
ATOM 1351 C C . SER A 1 169 ? 6.039 -2.452 11.267 1.00 94.94 169 SER A C 1
ATOM 1353 O O . SER A 1 169 ? 5.810 -3.659 11.104 1.00 94.94 169 SER A O 1
ATOM 1355 N N . MET A 1 170 ? 7.116 -1.860 10.745 1.00 93.31 170 MET A N 1
ATOM 1356 C CA . MET A 1 170 ? 8.110 -2.527 9.909 1.00 93.31 170 MET A CA 1
ATOM 1357 C C . MET A 1 170 ? 9.530 -2.195 10.392 1.00 93.31 170 MET A C 1
ATOM 1359 O O . MET A 1 170 ? 9.776 -1.071 10.812 1.00 93.31 170 MET A O 1
ATOM 1363 N N . PRO A 1 171 ? 10.477 -3.149 10.352 1.00 91.50 171 PRO A N 1
ATOM 1364 C CA . PRO A 1 171 ? 11.887 -2.841 10.580 1.00 91.50 171 PRO A CA 1
ATOM 1365 C C . PRO A 1 171 ? 12.405 -1.812 9.566 1.00 91.50 171 PRO A C 1
ATOM 1367 O O . PRO A 1 171 ? 12.134 -1.949 8.373 1.00 91.50 171 PRO A O 1
ATOM 1370 N N . GLU A 1 172 ? 13.179 -0.827 10.030 1.00 88.06 172 GLU A N 1
ATOM 1371 C CA . GLU A 1 172 ? 13.726 0.267 9.202 1.00 88.06 172 GLU A CA 1
ATOM 1372 C C . GLU A 1 172 ? 14.597 -0.237 8.041 1.00 88.06 172 GLU A C 1
ATOM 1374 O O . GLU A 1 172 ? 14.719 0.426 7.021 1.00 88.06 172 GLU A O 1
ATOM 1379 N N . GLN A 1 173 ? 15.167 -1.439 8.158 1.00 90.88 173 GLN A N 1
ATOM 1380 C CA . GLN A 1 173 ? 16.009 -2.050 7.126 1.00 90.88 173 GLN A CA 1
ATOM 1381 C C . GLN A 1 173 ? 15.215 -2.614 5.941 1.00 90.88 173 GLN A C 1
ATOM 1383 O O . GLN A 1 173 ? 15.825 -3.131 5.013 1.00 90.88 173 GLN A O 1
ATOM 1388 N N . LEU A 1 174 ? 13.877 -2.598 5.981 1.00 90.69 174 LEU A N 1
ATOM 1389 C CA . LEU A 1 174 ? 13.063 -3.153 4.898 1.00 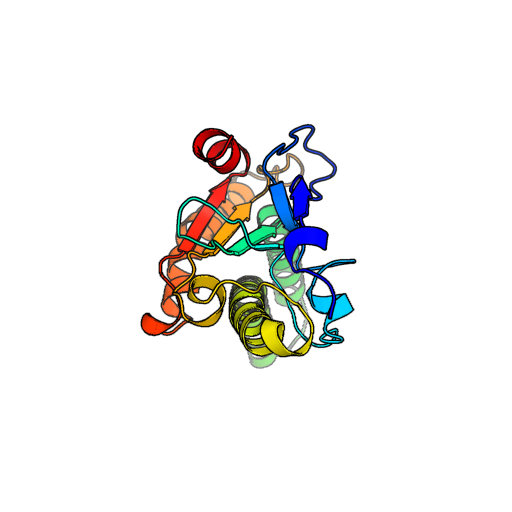90.69 174 LEU A CA 1
ATOM 1390 C C . LEU A 1 174 ? 12.719 -2.142 3.806 1.00 90.69 174 LEU A C 1
ATOM 1392 O O . LEU A 1 174 ? 12.354 -2.579 2.724 1.00 90.69 174 LEU A O 1
ATOM 1396 N N . PHE A 1 175 ? 12.796 -0.835 4.068 1.00 94.69 175 PHE A N 1
ATOM 1397 C CA . PHE A 1 175 ? 12.283 0.195 3.162 1.00 94.69 175 PHE A CA 1
ATOM 1398 C C . PHE A 1 175 ? 13.183 1.429 3.120 1.00 94.69 175 PHE A C 1
ATOM 1400 O O . PHE A 1 175 ? 13.857 1.753 4.091 1.00 94.69 175 PHE A O 1
ATOM 1407 N N . ALA A 1 176 ? 13.163 2.144 1.993 1.00 94.38 176 ALA A N 1
ATOM 1408 C CA . ALA A 1 176 ? 13.877 3.420 1.853 1.00 94.38 176 ALA A CA 1
ATOM 1409 C C . ALA A 1 176 ? 13.078 4.597 2.441 1.00 94.38 176 ALA A C 1
ATOM 1411 O O . ALA A 1 176 ? 13.640 5.598 2.875 1.00 94.38 176 ALA A O 1
ATOM 1412 N N . GLY A 1 177 ? 11.753 4.463 2.461 1.00 95.38 177 GLY A N 1
ATOM 1413 C CA . GLY A 1 177 ? 10.818 5.441 2.998 1.00 95.38 177 GLY A CA 1
ATOM 1414 C C . GLY A 1 177 ? 9.379 4.973 2.806 1.00 95.38 177 GLY A C 1
ATOM 1415 O O . GLY A 1 177 ? 9.118 4.008 2.085 1.00 95.38 177 GLY A O 1
ATOM 1416 N N . VAL A 1 178 ? 8.446 5.648 3.469 1.00 96.94 178 VAL A N 1
ATOM 1417 C CA . VAL A 1 178 ? 7.003 5.472 3.271 1.00 96.94 178 VAL A CA 1
ATOM 1418 C C . VAL A 1 178 ? 6.407 6.856 3.071 1.00 96.94 178 VAL A C 1
ATOM 1420 O O . VAL A 1 178 ? 6.787 7.786 3.776 1.00 96.94 178 VAL A O 1
ATOM 1423 N N . SER A 1 179 ? 5.484 7.000 2.126 1.00 96.56 179 SER A N 1
ATOM 1424 C CA . SER A 1 179 ? 4.728 8.236 1.936 1.00 96.56 179 SER A CA 1
ATOM 1425 C C . SER A 1 179 ? 3.258 7.933 1.725 1.00 96.56 179 SER A C 1
ATOM 1427 O O . SER A 1 179 ? 2.902 7.147 0.846 1.00 96.56 179 SER A O 1
ATOM 1429 N N . VAL A 1 180 ? 2.403 8.574 2.519 1.00 96.69 180 VAL A N 1
ATOM 1430 C CA . VAL A 1 180 ? 0.948 8.529 2.329 1.00 96.69 180 VAL A CA 1
ATOM 1431 C C . VAL A 1 180 ? 0.516 9.844 1.693 1.00 96.69 180 VAL A C 1
ATOM 1433 O O . VAL A 1 180 ? 0.542 10.888 2.339 1.00 96.69 180 VAL A O 1
ATOM 1436 N N . VAL A 1 181 ? 0.139 9.809 0.417 1.00 95.31 181 VAL A N 1
ATOM 1437 C CA . VAL A 1 181 ? -0.108 11.022 -0.378 1.00 95.31 181 VAL A CA 1
ATOM 1438 C C . VAL A 1 181 ? -1.451 10.963 -1.084 1.00 95.31 181 VAL A C 1
ATOM 1440 O O . VAL A 1 181 ? -1.921 9.897 -1.465 1.00 95.31 181 VAL A O 1
ATOM 1443 N N . LEU A 1 182 ? -2.078 12.120 -1.288 1.00 94.12 182 LEU A N 1
ATOM 1444 C CA . LEU A 1 182 ? -3.253 12.206 -2.152 1.00 94.12 182 LEU A CA 1
ATOM 1445 C C . LEU A 1 182 ? -2.844 12.004 -3.609 1.00 94.12 182 LEU A C 1
ATOM 1447 O O . LEU A 1 182 ? -1.790 12.476 -4.031 1.00 94.12 182 LEU A O 1
ATOM 1451 N N . ILE A 1 183 ? -3.719 11.385 -4.398 1.00 94.50 183 ILE A N 1
ATOM 1452 C CA . ILE A 1 183 ? -3.442 11.111 -5.812 1.00 94.50 183 ILE A CA 1
ATOM 1453 C C . ILE A 1 183 ? -3.108 12.359 -6.639 1.00 94.50 183 ILE A C 1
ATOM 1455 O O . ILE A 1 183 ? -2.241 12.287 -7.498 1.00 94.50 183 ILE A O 1
ATOM 1459 N N . HIS A 1 184 ? -3.706 13.516 -6.348 1.00 92.31 184 HIS A N 1
ATOM 1460 C CA . HIS A 1 184 ? -3.357 14.769 -7.029 1.00 92.31 184 HIS A CA 1
ATOM 1461 C C . HIS A 1 184 ? -1.919 15.209 -6.725 1.00 92.31 184 HIS A C 1
ATOM 1463 O O . HIS A 1 184 ? -1.183 15.568 -7.634 1.00 92.31 184 HIS A O 1
ATOM 1469 N N . ALA A 1 185 ? -1.491 15.108 -5.463 1.00 92.81 185 ALA A N 1
ATOM 1470 C CA . ALA A 1 185 ? -0.123 15.439 -5.072 1.00 92.81 185 ALA A CA 1
ATOM 1471 C C . ALA A 1 185 ? 0.887 14.436 -5.649 1.00 92.81 185 ALA A C 1
ATOM 1473 O O . ALA A 1 185 ? 1.984 14.820 -6.039 1.00 92.81 185 ALA A O 1
ATOM 1474 N N . PHE A 1 186 ? 0.512 13.155 -5.735 1.00 94.00 186 PHE A N 1
ATOM 1475 C CA . PHE A 1 186 ? 1.315 12.149 -6.426 1.00 94.00 186 PHE A CA 1
ATOM 1476 C C . PHE A 1 186 ? 1.443 12.485 -7.919 1.00 94.00 186 PHE A C 1
ATOM 1478 O O . PHE A 1 186 ? 2.546 12.524 -8.452 1.00 94.00 186 PHE A O 1
ATOM 1485 N N . ALA A 1 187 ? 0.332 12.805 -8.579 1.00 91.25 187 ALA A N 1
ATOM 1486 C CA . ALA A 1 187 ? 0.309 13.200 -9.980 1.00 91.25 187 ALA A CA 1
ATOM 1487 C C . ALA A 1 187 ? 1.221 14.412 -10.247 1.00 91.25 187 ALA A C 1
ATOM 1489 O O . ALA A 1 187 ? 2.066 14.339 -11.122 1.00 91.25 187 ALA A O 1
ATOM 1490 N N . GLU A 1 188 ? 1.146 15.476 -9.444 1.00 90.19 188 GLU A N 1
ATOM 1491 C CA . GLU A 1 188 ? 1.995 16.674 -9.596 1.00 90.19 188 GLU A CA 1
ATOM 1492 C C . GLU A 1 188 ? 3.502 16.415 -9.418 1.00 90.19 188 GLU A C 1
ATOM 1494 O O . GLU A 1 188 ? 4.328 17.160 -9.939 1.00 90.19 188 GLU A O 1
ATOM 1499 N N . GLN A 1 189 ? 3.882 15.393 -8.648 1.00 86.31 189 GLN A N 1
ATOM 1500 C CA . GLN A 1 189 ? 5.286 15.075 -8.360 1.00 86.31 189 GLN A CA 1
ATOM 1501 C C . GLN A 1 189 ? 5.912 14.097 -9.364 1.00 86.31 189 GLN A C 1
ATOM 1503 O O . GLN A 1 189 ? 7.141 13.911 -9.366 1.00 86.31 189 GLN A O 1
ATOM 1508 N N . HIS A 1 190 ? 5.075 13.415 -10.149 1.00 81.69 190 HIS A N 1
ATOM 1509 C CA . HIS A 1 190 ? 5.465 12.235 -10.915 1.00 81.69 190 HIS A CA 1
ATOM 1510 C C . HIS A 1 190 ? 4.958 12.209 -12.365 1.00 81.69 190 HIS A C 1
ATOM 1512 O O . HIS A 1 190 ? 5.458 11.370 -13.116 1.00 81.69 190 HIS A O 1
ATOM 1518 N N . LEU A 1 191 ? 4.034 13.098 -12.747 1.00 70.62 191 LEU A N 1
ATOM 1519 C CA . LEU A 1 191 ? 3.705 13.464 -14.133 1.00 70.62 191 LEU A CA 1
ATOM 1520 C C . LEU A 1 191 ? 4.503 14.704 -14.550 1.00 70.62 191 LEU A C 1
ATOM 1522 O O . LEU A 1 191 ? 4.899 14.758 -15.733 1.00 70.62 191 LEU A O 1
#

Secondary structure (DSSP, 8-state):
-EEGGGGEEEPP---TT-------EEEE-STTSHHHHTT-TTS---SEE--BTTB--EEEEE-HHHHHHHHHHHHHHHHHS---HHHHHHHHHHHHHHHHHHHHHHHHHHHHHHTTHHHHEES--HHHHHS-EEEEEEEPPPPTT---HHHHHHHHHHHHTHHHHHHTTS-GGGEEEEEEEEHHHHHHHH-

Organism: NCBI:txid1704499